Protein AF-S4RHP2-F1 (afdb_monomer_lite)

Structure (mmCIF, N/CA/C/O backbone):
data_AF-S4RHP2-F1
#
_entry.id   AF-S4RHP2-F1
#
loop_
_atom_site.group_PDB
_atom_site.id
_atom_site.type_symbol
_atom_site.label_atom_id
_atom_site.label_alt_id
_atom_site.label_comp_id
_atom_site.label_asym_id
_atom_site.label_entity_id
_atom_site.label_seq_id
_atom_site.pdbx_PDB_ins_code
_atom_site.Cartn_x
_atom_site.Cartn_y
_atom_site.Cartn_z
_atom_site.occupancy
_atom_site.B_iso_or_equiv
_atom_site.auth_seq_id
_atom_site.auth_comp_id
_atom_site.auth_asym_id
_atom_site.auth_atom_id
_atom_site.pdbx_PDB_model_num
ATOM 1 N N . LYS A 1 1 ? -3.322 -9.885 -9.148 1.00 89.06 1 LYS A N 1
ATOM 2 C CA . LYS A 1 1 ? -3.781 -8.653 -8.455 1.00 89.06 1 LYS A CA 1
ATOM 3 C C . LYS A 1 1 ? -3.411 -8.732 -6.975 1.00 89.06 1 LYS A C 1
ATOM 5 O O . LYS A 1 1 ? -3.401 -9.855 -6.469 1.00 89.06 1 LYS A O 1
ATOM 10 N N . PRO A 1 2 ? -3.086 -7.620 -6.291 1.00 93.62 2 PRO A N 1
ATOM 11 C CA . PRO A 1 2 ? -2.793 -7.636 -4.856 1.00 93.62 2 PRO A CA 1
ATOM 12 C C . PRO A 1 2 ? -3.980 -8.134 -4.033 1.00 93.62 2 PRO A C 1
ATOM 14 O O . PRO A 1 2 ? -5.135 -7.912 -4.404 1.00 93.62 2 PRO A O 1
ATOM 17 N N . ARG A 1 3 ? -3.690 -8.804 -2.915 1.00 93.69 3 ARG A N 1
ATOM 18 C CA . ARG A 1 3 ? -4.696 -9.314 -1.975 1.00 93.69 3 ARG A CA 1
ATOM 19 C C . ARG A 1 3 ? -4.256 -9.038 -0.543 1.00 93.69 3 ARG A C 1
ATOM 21 O O . ARG A 1 3 ? -3.059 -9.014 -0.254 1.00 93.69 3 ARG A O 1
ATOM 28 N N . LEU A 1 4 ? -5.231 -8.857 0.341 1.00 93.44 4 LEU A N 1
ATOM 29 C CA . LEU A 1 4 ? -4.987 -8.808 1.777 1.00 93.44 4 LEU A CA 1
ATOM 30 C C . LEU A 1 4 ? -4.508 -10.172 2.276 1.00 93.44 4 LEU A C 1
ATOM 32 O O . LEU A 1 4 ? -4.952 -11.214 1.788 1.00 93.44 4 LEU A O 1
ATOM 36 N N . VAL A 1 5 ? -3.620 -10.160 3.266 1.00 90.69 5 VAL A N 1
ATOM 37 C CA . VAL A 1 5 ? -3.280 -11.378 4.006 1.00 90.69 5 VAL A CA 1
ATOM 38 C C . VAL A 1 5 ? -4.492 -11.823 4.825 1.00 90.69 5 VAL A C 1
ATOM 40 O O . VAL A 1 5 ? -5.219 -10.986 5.363 1.00 90.69 5 VAL A O 1
ATOM 43 N N . SER A 1 6 ? -4.696 -13.141 4.904 1.00 84.62 6 SER A N 1
ATOM 44 C CA . SER A 1 6 ? -5.829 -13.770 5.589 1.00 84.62 6 SER A CA 1
ATOM 45 C C . SER A 1 6 ? -5.998 -13.283 7.030 1.00 84.62 6 SER A C 1
ATOM 47 O O . SER A 1 6 ? -5.027 -13.187 7.786 1.00 84.62 6 SER A O 1
ATOM 49 N N . ALA A 1 7 ? -7.256 -13.080 7.429 1.00 83.00 7 ALA A N 1
ATOM 50 C CA . ALA A 1 7 ? -7.631 -12.766 8.804 1.00 83.00 7 ALA A CA 1
ATOM 51 C C . ALA A 1 7 ? -7.258 -13.881 9.799 1.00 83.00 7 ALA A C 1
ATOM 53 O O . ALA A 1 7 ? -7.098 -13.608 10.982 1.00 83.00 7 ALA A O 1
ATOM 54 N N . ALA A 1 8 ? -7.043 -15.117 9.332 1.00 81.31 8 ALA A N 1
ATOM 55 C CA . ALA A 1 8 ? -6.533 -16.199 10.178 1.00 81.31 8 ALA A CA 1
ATOM 56 C C . ALA A 1 8 ? -5.111 -15.920 10.705 1.00 81.31 8 ALA A C 1
ATOM 58 O O . ALA A 1 8 ? -4.754 -16.386 11.781 1.00 81.31 8 ALA A O 1
ATOM 59 N N . ILE A 1 9 ? -4.311 -15.157 9.950 1.00 78.12 9 ILE A N 1
ATOM 60 C CA . ILE A 1 9 ? -2.944 -14.766 10.324 1.00 78.12 9 ILE A CA 1
ATOM 61 C C . ILE A 1 9 ? -2.958 -13.373 10.967 1.00 78.12 9 ILE A C 1
ATOM 63 O O . ILE A 1 9 ? -2.282 -13.142 11.965 1.00 78.12 9 ILE A O 1
ATOM 67 N N . PHE A 1 10 ? -3.753 -12.447 10.416 1.00 84.19 10 PHE A N 1
ATOM 68 C CA . PHE A 1 10 ? -3.899 -11.081 10.923 1.00 84.19 10 PHE A CA 1
ATOM 69 C C . PHE A 1 10 ? -5.378 -10.730 11.161 1.00 84.19 10 PHE A C 1
ATOM 71 O O . PHE A 1 10 ? -6.007 -10.126 10.288 1.00 84.19 10 PHE A O 1
ATOM 78 N N . PRO A 1 11 ? -5.938 -11.043 12.347 1.00 81.38 11 PRO A N 1
ATOM 79 C CA . PRO A 1 11 ? -7.376 -10.919 12.635 1.00 81.38 11 PRO A CA 1
ATOM 80 C C . PRO A 1 11 ? -7.962 -9.519 12.431 1.00 81.38 11 PRO A C 1
ATOM 82 O O . PRO A 1 11 ? -9.145 -9.356 12.141 1.00 81.38 11 PRO A O 1
ATOM 85 N N . TYR A 1 12 ? -7.128 -8.489 12.560 1.00 86.81 12 TYR A N 1
ATOM 86 C CA . TYR A 1 12 ? -7.536 -7.089 12.481 1.00 86.81 12 TYR A CA 1
ATOM 87 C C . TYR A 1 12 ? -7.089 -6.396 11.190 1.00 86.81 12 TYR A C 1
ATOM 89 O O . TYR A 1 12 ? -6.979 -5.176 11.175 1.00 86.81 12 TYR A O 1
ATOM 97 N N . ASN A 1 13 ? -6.822 -7.150 10.123 1.00 91.38 13 ASN A N 1
ATOM 98 C CA . ASN A 1 13 ? -6.456 -6.611 8.815 1.00 91.38 13 ASN A CA 1
ATOM 99 C C . ASN A 1 13 ? -7.694 -6.425 7.905 1.00 91.38 13 ASN A C 1
ATOM 101 O O . ASN A 1 13 ? -8.384 -7.415 7.660 1.00 91.38 13 ASN A O 1
ATOM 105 N N . PRO A 1 14 ? -7.963 -5.227 7.344 1.00 94.50 14 PRO A N 1
ATOM 106 C CA . PRO A 1 14 ? -7.294 -3.942 7.577 1.00 94.50 14 PRO A CA 1
ATOM 107 C C . PRO A 1 14 ? -7.646 -3.306 8.929 1.00 94.50 14 PRO A C 1
ATOM 109 O O . PRO A 1 14 ? -8.694 -3.576 9.518 1.00 94.50 14 PRO A O 1
ATOM 112 N N . THR A 1 15 ? -6.770 -2.416 9.389 1.00 93.44 15 THR A N 1
ATOM 113 C CA . THR A 1 15 ? -6.978 -1.564 10.575 1.00 93.44 15 THR A CA 1
ATOM 114 C C . THR A 1 15 ? -7.605 -0.219 10.169 1.00 93.44 15 THR A C 1
ATOM 116 O O . THR A 1 15 ? -8.010 -0.038 9.021 1.00 93.44 15 THR A O 1
ATOM 119 N N . GLN A 1 16 ? -7.677 0.746 11.091 1.00 92.94 16 GLN A N 1
ATOM 120 C CA . GLN A 1 16 ? -8.128 2.113 10.795 1.00 92.94 16 GLN A CA 1
ATOM 121 C C . GLN A 1 16 ? -7.219 2.849 9.798 1.00 92.94 16 GLN A C 1
ATOM 123 O O . GLN A 1 16 ? -7.691 3.680 9.031 1.00 92.94 16 GLN A O 1
ATOM 128 N N . SER A 1 17 ? -5.918 2.561 9.819 1.00 93.25 17 SER A N 1
ATOM 129 C CA . SER A 1 17 ? -4.922 3.342 9.078 1.00 93.25 17 SER A CA 1
ATOM 130 C C . SER A 1 17 ? -3.877 2.497 8.354 1.00 93.25 17 SER A C 1
ATOM 132 O O . SER A 1 17 ? -3.004 3.030 7.679 1.00 93.25 17 SER A O 1
ATOM 134 N N . THR A 1 18 ? -3.945 1.171 8.457 1.00 95.12 18 THR A N 1
ATOM 135 C CA . THR A 1 18 ? -2.996 0.264 7.797 1.00 95.12 18 THR A CA 1
ATOM 136 C C . THR A 1 18 ? -3.682 -0.956 7.211 1.00 95.12 18 THR A C 1
ATOM 138 O O . THR A 1 18 ? -4.686 -1.431 7.749 1.00 95.12 18 THR A O 1
ATOM 141 N N . ALA A 1 19 ? -3.103 -1.491 6.140 1.00 95.62 19 ALA A N 1
ATOM 142 C CA . ALA A 1 19 ? -3.519 -2.736 5.509 1.00 95.62 19 ALA A CA 1
ATOM 143 C C . ALA A 1 19 ? -2.296 -3.624 5.247 1.00 95.62 19 ALA A C 1
ATOM 145 O O . ALA A 1 19 ? -1.233 -3.141 4.862 1.00 95.62 19 ALA A O 1
ATOM 146 N N . ILE A 1 20 ? -2.437 -4.931 5.444 1.00 95.06 20 ILE A N 1
ATOM 147 C CA . ILE A 1 20 ? -1.373 -5.913 5.221 1.00 95.06 20 ILE A CA 1
ATOM 148 C C . ILE A 1 20 ? -1.677 -6.669 3.931 1.00 95.06 20 ILE A C 1
ATOM 150 O O . ILE A 1 20 ? -2.668 -7.400 3.834 1.00 95.06 20 ILE A O 1
ATOM 154 N N . LEU A 1 21 ? -0.808 -6.486 2.943 1.00 94.94 21 LEU A N 1
ATOM 155 C CA . LEU A 1 21 ? -0.895 -7.089 1.619 1.00 94.94 21 LEU A CA 1
ATOM 156 C C . LEU A 1 21 ? 0.055 -8.277 1.515 1.00 94.94 21 LEU A C 1
ATOM 158 O O . LEU A 1 21 ? 1.180 -8.215 2.010 1.00 94.94 21 LEU A O 1
ATOM 162 N N . ALA A 1 22 ? -0.368 -9.329 0.822 1.00 92.12 22 ALA A N 1
ATOM 163 C CA . ALA A 1 22 ? 0.544 -10.382 0.399 1.00 92.12 22 ALA A CA 1
ATOM 164 C C . ALA A 1 22 ? 1.459 -9.848 -0.713 1.00 92.12 22 ALA A C 1
ATOM 166 O O . ALA A 1 22 ? 0.990 -9.200 -1.657 1.00 92.12 22 ALA A O 1
ATOM 167 N N . ARG A 1 23 ? 2.761 -10.121 -0.613 1.00 91.44 23 ARG A N 1
ATOM 168 C CA . ARG A 1 23 ? 3.713 -9.793 -1.677 1.00 91.44 23 ARG A CA 1
ATOM 169 C C . ARG A 1 23 ? 3.462 -10.662 -2.917 1.00 91.44 23 ARG A C 1
ATOM 171 O O . ARG A 1 23 ? 2.996 -11.795 -2.793 1.00 91.44 23 ARG A O 1
ATOM 178 N N . PRO A 1 24 ? 3.773 -10.156 -4.120 1.00 91.31 24 PRO A N 1
ATOM 179 C CA . PRO A 1 24 ? 3.530 -10.861 -5.372 1.00 91.31 24 PRO A CA 1
ATOM 180 C C . PRO A 1 24 ? 4.648 -11.878 -5.662 1.00 91.31 24 PRO A C 1
ATOM 182 O O . PRO A 1 24 ? 5.523 -11.639 -6.491 1.00 91.31 24 PRO A O 1
ATOM 185 N N . ILE A 1 25 ? 4.628 -13.009 -4.954 1.00 88.38 25 ILE A N 1
ATOM 186 C CA . ILE A 1 25 ? 5.580 -14.115 -5.147 1.00 88.38 25 ILE A CA 1
ATOM 187 C C . ILE A 1 25 ? 5.334 -14.763 -6.518 1.00 88.38 25 ILE A C 1
ATOM 189 O O . ILE A 1 25 ? 4.185 -15.024 -6.871 1.00 88.38 25 ILE A O 1
ATOM 193 N N . CYS A 1 26 ? 6.399 -15.011 -7.285 1.00 88.25 26 CYS A N 1
ATOM 194 C CA . CYS A 1 26 ? 6.340 -15.594 -8.635 1.00 88.25 26 CYS A CA 1
ATOM 195 C C . CYS A 1 26 ? 5.523 -14.800 -9.673 1.00 88.25 26 CYS A C 1
ATOM 197 O O . CYS A 1 26 ? 5.071 -15.373 -10.661 1.00 88.25 26 CYS A O 1
ATOM 199 N N . VAL A 1 27 ? 5.299 -13.499 -9.466 1.00 90.81 27 VAL A N 1
ATOM 200 C CA . VAL A 1 27 ? 4.517 -12.669 -10.407 1.00 90.81 27 VAL A CA 1
ATOM 201 C C . VAL A 1 27 ? 5.405 -11.901 -11.385 1.00 90.81 27 VAL A C 1
ATOM 203 O O . VAL A 1 27 ? 5.014 -11.694 -12.528 1.00 90.81 27 VAL A O 1
ATOM 206 N N . PHE A 1 28 ? 6.582 -11.461 -10.939 1.00 91.50 28 PHE A N 1
ATOM 207 C CA . PHE A 1 28 ? 7.525 -10.674 -11.733 1.00 91.50 28 PHE A CA 1
ATOM 208 C C . PHE A 1 28 ? 8.842 -11.449 -11.928 1.00 91.50 28 PHE A C 1
ATOM 210 O O . PHE A 1 28 ? 9.224 -12.214 -11.039 1.00 91.50 28 PHE A O 1
ATOM 217 N N . PRO A 1 29 ? 9.557 -11.255 -13.050 1.00 88.88 29 PRO A N 1
ATOM 218 C CA . PRO A 1 29 ? 10.877 -11.814 -13.277 1.00 88.88 29 PRO A CA 1
ATOM 219 C C . PRO A 1 29 ? 11.867 -11.218 -12.279 1.00 88.88 29 PRO A C 1
ATOM 221 O O . PRO A 1 29 ? 11.808 -10.039 -11.918 1.00 88.88 29 PRO A O 1
ATOM 224 N N . SER A 1 30 ? 12.771 -12.070 -11.809 1.00 81.56 30 SER A N 1
ATOM 225 C CA . SER A 1 30 ? 13.787 -11.706 -10.827 1.00 81.56 30 SER A CA 1
ATOM 226 C C . SER A 1 30 ? 14.989 -11.068 -11.522 1.00 81.56 30 SER A C 1
ATOM 228 O O . SER A 1 30 ? 15.996 -11.731 -11.749 1.00 81.56 30 SER A O 1
ATOM 230 N N . ASP A 1 31 ? 14.883 -9.779 -11.844 1.00 83.81 31 ASP A N 1
ATOM 231 C CA . ASP A 1 31 ? 15.992 -9.016 -12.421 1.00 83.81 31 ASP A CA 1
ATOM 232 C C . ASP A 1 31 ? 16.732 -8.219 -11.333 1.00 83.81 31 ASP A C 1
ATOM 234 O O . ASP A 1 31 ? 16.104 -7.480 -10.563 1.00 83.81 31 ASP A O 1
ATOM 238 N N . PRO A 1 32 ? 18.076 -8.289 -11.264 1.00 80.38 32 PRO A N 1
ATOM 239 C CA . PRO A 1 32 ? 18.856 -7.656 -10.203 1.00 80.38 32 PRO A CA 1
ATOM 240 C C . PRO A 1 32 ? 18.780 -6.129 -10.226 1.00 80.38 32 PRO A C 1
ATOM 242 O O . PRO A 1 32 ? 19.112 -5.519 -9.218 1.00 80.38 32 PRO A O 1
ATOM 245 N N . GLY A 1 33 ? 18.330 -5.506 -11.318 1.00 87.44 33 GLY A N 1
ATOM 246 C CA . GLY A 1 33 ? 18.110 -4.062 -11.441 1.00 87.44 33 GLY A CA 1
ATOM 247 C C . GLY A 1 33 ? 16.678 -3.606 -11.154 1.00 87.44 33 GLY A C 1
ATOM 248 O O . GLY A 1 33 ? 16.405 -2.414 -11.258 1.00 87.44 33 GLY A O 1
ATOM 249 N N . SER A 1 34 ? 15.775 -4.517 -10.789 1.00 90.88 34 SER A N 1
ATOM 250 C CA . SER A 1 34 ? 14.345 -4.230 -10.670 1.00 90.88 34 SER A CA 1
ATOM 251 C C . SER A 1 34 ? 13.865 -4.240 -9.219 1.00 90.88 34 SER A C 1
ATOM 253 O O . SER A 1 34 ? 14.465 -4.858 -8.328 1.00 90.88 34 SER A O 1
ATOM 255 N N . VAL A 1 35 ? 12.777 -3.517 -8.970 1.00 92.44 35 VAL A N 1
ATOM 256 C CA . VAL A 1 35 ? 12.049 -3.488 -7.696 1.00 92.44 35 VAL A CA 1
ATOM 257 C C . VAL A 1 35 ? 10.548 -3.507 -7.957 1.00 92.44 35 VAL A C 1
ATOM 259 O O . VAL A 1 35 ? 10.078 -3.063 -9.004 1.00 92.44 35 VAL A O 1
ATOM 262 N N . VAL A 1 36 ? 9.784 -4.007 -6.992 1.00 93.06 36 VAL A N 1
ATOM 263 C CA . VAL A 1 36 ? 8.323 -3.961 -7.034 1.00 93.06 36 VAL A CA 1
ATOM 264 C C . VAL A 1 36 ? 7.853 -2.712 -6.305 1.00 93.06 36 VAL A C 1
ATOM 266 O O . VAL A 1 36 ? 8.087 -2.577 -5.106 1.00 93.06 36 VAL A O 1
ATOM 269 N N . GLY A 1 37 ? 7.177 -1.815 -7.016 1.00 92.31 37 GLY A N 1
ATOM 270 C CA . GLY A 1 37 ? 6.492 -0.653 -6.457 1.00 92.31 37 GLY A CA 1
ATOM 271 C C . GLY A 1 37 ? 5.059 -0.973 -6.027 1.00 92.31 37 GLY A C 1
ATOM 272 O O . GLY A 1 37 ? 4.377 -1.794 -6.649 1.00 92.31 37 GLY A O 1
ATOM 273 N N . VAL A 1 38 ? 4.590 -0.302 -4.976 1.00 93.62 38 VAL A N 1
ATOM 274 C CA . VAL A 1 38 ? 3.225 -0.403 -4.442 1.00 93.62 38 VAL A CA 1
ATOM 275 C C . VAL A 1 38 ? 2.476 0.890 -4.737 1.00 93.62 38 VAL A C 1
ATOM 277 O O . VAL A 1 38 ? 2.657 1.896 -4.051 1.00 93.62 38 VAL A O 1
ATOM 280 N N . VAL A 1 39 ? 1.626 0.865 -5.759 1.00 91.12 39 VAL A N 1
ATOM 281 C CA . VAL A 1 39 ? 0.839 2.030 -6.179 1.00 91.12 39 VAL A CA 1
ATOM 282 C C . VAL A 1 39 ? -0.521 1.989 -5.498 1.00 91.12 39 VAL A C 1
ATOM 284 O O . VAL A 1 39 ? -1.210 0.972 -5.578 1.00 91.12 39 VAL A O 1
ATOM 287 N N . THR A 1 40 ? -0.905 3.086 -4.849 1.00 91.31 40 THR A N 1
ATOM 288 C CA . THR A 1 40 ? -2.122 3.180 -4.029 1.00 91.31 40 THR A CA 1
ATOM 289 C C . THR A 1 40 ? -2.969 4.377 -4.451 1.00 91.31 40 THR A C 1
ATOM 291 O O . THR A 1 40 ? -2.429 5.447 -4.717 1.00 91.31 40 THR A O 1
ATOM 294 N N . ALA A 1 41 ? -4.289 4.201 -4.506 1.00 89.94 41 ALA A N 1
ATOM 295 C CA . ALA A 1 41 ? -5.263 5.259 -4.786 1.00 89.94 41 ALA A CA 1
ATOM 296 C C . ALA A 1 41 ? -6.563 5.015 -4.005 1.00 89.94 41 ALA A C 1
ATOM 298 O O . ALA A 1 41 ? -6.864 3.871 -3.654 1.00 89.94 41 ALA A O 1
ATOM 299 N N . GLN A 1 42 ? -7.342 6.061 -3.741 1.00 90.19 42 GLN A N 1
ATOM 300 C CA . GLN A 1 42 ? -8.664 5.935 -3.129 1.00 90.19 42 GLN A CA 1
ATOM 301 C C . GLN A 1 42 ? -9.698 5.464 -4.156 1.00 90.19 42 GLN A C 1
ATOM 303 O O . GLN A 1 42 ? -9.612 5.739 -5.351 1.00 90.19 42 GLN A O 1
ATOM 308 N N . ASN A 1 43 ? -10.693 4.717 -3.689 1.00 83.25 43 ASN A N 1
ATOM 309 C CA . ASN A 1 43 ? -11.772 4.143 -4.489 1.00 83.25 43 ASN A CA 1
ATOM 310 C C . ASN A 1 43 ? -12.972 5.106 -4.557 1.00 83.25 43 ASN A C 1
ATOM 312 O O . ASN A 1 43 ? -14.098 4.694 -4.287 1.00 83.25 43 ASN A O 1
ATOM 316 N N . LEU A 1 44 ? -12.729 6.390 -4.841 1.00 66.06 44 LEU A N 1
ATOM 317 C CA . LEU A 1 44 ? -13.755 7.434 -4.718 1.00 66.06 44 LEU A CA 1
ATOM 318 C C . LEU A 1 44 ? -14.469 7.809 -6.023 1.00 66.06 44 LEU A C 1
ATOM 320 O O . LEU A 1 44 ? -15.521 8.426 -5.946 1.00 66.06 44 LEU A O 1
ATOM 324 N N . THR A 1 45 ? -14.018 7.385 -7.208 1.00 53.75 45 THR A N 1
ATOM 325 C CA . THR A 1 45 ? -14.789 7.573 -8.457 1.00 53.75 45 THR A CA 1
ATOM 326 C C . THR A 1 45 ? -14.284 6.695 -9.617 1.00 53.75 45 THR A C 1
ATOM 328 O O . THR A 1 45 ? -13.100 6.361 -9.672 1.00 53.75 45 THR A O 1
ATOM 331 N N . PRO A 1 46 ? -15.150 6.350 -10.595 1.00 51.19 46 PRO A N 1
ATOM 332 C CA . PRO A 1 46 ? -14.758 5.694 -11.850 1.00 51.19 46 PRO A CA 1
ATOM 333 C C . PRO A 1 46 ? -14.079 6.640 -12.867 1.00 51.19 46 PRO A C 1
ATOM 335 O O . PRO A 1 46 ? -13.683 6.189 -13.937 1.00 51.19 46 PRO A O 1
ATOM 338 N N . SER A 1 47 ? -13.930 7.935 -12.559 1.00 46.50 47 SER A N 1
ATOM 339 C CA . SER A 1 47 ? -13.397 8.966 -13.465 1.00 46.50 47 SER A CA 1
ATOM 340 C C . SER A 1 47 ? -11.875 9.140 -13.439 1.00 46.50 47 SER A C 1
ATOM 342 O O . SER A 1 47 ? -11.350 9.961 -14.188 1.00 46.50 47 SER A O 1
ATOM 344 N N . TYR A 1 48 ? -11.129 8.364 -12.648 1.00 48.62 48 TYR A N 1
ATOM 345 C CA . TYR A 1 48 ? -9.671 8.364 -12.768 1.00 48.62 48 TYR A CA 1
ATOM 346 C C . TYR A 1 48 ? -9.242 7.489 -13.947 1.00 48.62 48 TYR A C 1
ATOM 348 O O . TYR A 1 48 ? -9.003 6.289 -13.810 1.00 48.62 48 TYR A O 1
ATOM 356 N N . SER A 1 49 ? -9.110 8.105 -15.124 1.00 43.78 49 SER A N 1
ATOM 357 C CA . SER A 1 49 ? -8.510 7.506 -16.317 1.00 43.78 49 SER A CA 1
ATOM 358 C C . SER A 1 49 ? -6.992 7.318 -16.154 1.00 43.78 49 SER A C 1
ATOM 360 O O . SER A 1 49 ? -6.201 7.829 -16.940 1.00 43.78 49 SER A O 1
ATOM 362 N N . PHE A 1 50 ? -6.547 6.563 -15.152 1.00 48.16 50 PHE A N 1
ATOM 363 C CA . PHE A 1 50 ? -5.163 6.087 -15.058 1.00 48.16 50 PHE A CA 1
ATOM 364 C C . PHE A 1 50 ? -5.084 4.625 -15.516 1.00 48.16 50 PHE A C 1
ATOM 366 O O . PHE A 1 50 ? -4.606 3.737 -14.813 1.00 48.16 50 PHE A O 1
ATOM 373 N N . SER A 1 51 ? -5.563 4.385 -16.743 1.00 44.66 51 SER A N 1
ATOM 374 C CA . SER A 1 51 ? -5.363 3.131 -17.489 1.00 44.66 51 SER A CA 1
ATOM 375 C C . SER A 1 51 ? -3.971 3.040 -18.142 1.00 44.66 51 SER A C 1
ATOM 377 O O . SER A 1 51 ? -3.697 2.097 -18.876 1.00 44.66 51 SER A O 1
ATOM 379 N N . ARG A 1 52 ? -3.077 4.004 -17.900 1.00 42.03 52 ARG A N 1
ATOM 380 C CA . ARG A 1 52 ? -1.666 3.939 -18.296 1.00 42.03 52 ARG A CA 1
ATOM 381 C C . ARG A 1 52 ? -0.829 4.404 -17.123 1.00 42.03 52 ARG A C 1
ATOM 383 O O . ARG A 1 52 ? -0.778 5.598 -16.849 1.00 42.03 52 ARG A O 1
ATOM 390 N N . VAL A 1 53 ? -0.153 3.496 -16.433 1.00 50.09 53 VAL A N 1
ATOM 391 C CA . VAL A 1 53 ? 1.034 3.932 -15.698 1.00 50.09 53 VAL A CA 1
ATOM 392 C C . VAL A 1 53 ? 2.111 4.141 -16.750 1.00 50.09 53 VAL A C 1
ATOM 394 O O . VAL A 1 53 ? 2.708 3.190 -17.232 1.00 50.09 53 VAL A O 1
ATOM 397 N N . LEU A 1 54 ? 2.328 5.395 -17.126 1.00 43.06 54 LEU A N 1
ATOM 398 C CA . LEU A 1 54 ? 3.607 5.861 -17.643 1.00 43.06 54 LEU A CA 1
ATOM 399 C C . LEU A 1 54 ? 3.923 7.182 -16.928 1.00 43.06 54 LEU A C 1
ATOM 401 O O . LEU A 1 54 ? 3.473 8.245 -17.338 1.00 43.06 54 LEU A O 1
ATOM 405 N N . GLY A 1 55 ? 4.650 7.089 -15.811 1.00 50.12 55 GLY A N 1
ATOM 406 C CA . GLY A 1 55 ? 5.479 8.182 -15.287 1.00 50.12 55 GLY A CA 1
ATOM 407 C C . GLY A 1 55 ? 4.902 9.165 -14.257 1.00 50.12 55 GLY A C 1
ATOM 408 O O . GLY A 1 55 ? 5.687 9.912 -13.689 1.00 50.12 55 GLY A O 1
ATOM 409 N N . ALA A 1 56 ? 3.598 9.185 -13.959 1.00 54.81 56 ALA A N 1
ATOM 410 C CA . ALA A 1 56 ? 3.014 10.212 -13.077 1.00 54.81 56 ALA A CA 1
ATOM 411 C C . ALA A 1 56 ? 2.347 9.633 -11.815 1.00 54.81 56 ALA A C 1
ATOM 413 O O . ALA A 1 56 ? 1.147 9.795 -11.604 1.00 54.81 56 ALA A O 1
ATOM 414 N N . VAL A 1 57 ? 3.107 8.932 -10.968 1.00 71.00 57 VAL A N 1
ATOM 415 C CA . VAL A 1 57 ? 2.721 8.813 -9.551 1.00 71.00 57 VAL A CA 1
ATOM 416 C C . VAL A 1 57 ? 3.049 10.144 -8.882 1.00 71.00 57 VAL A C 1
ATOM 418 O O . VAL A 1 57 ? 4.177 10.620 -8.978 1.00 71.00 57 VAL A O 1
ATOM 421 N N . GLY A 1 58 ? 2.059 10.782 -8.262 1.00 72.31 58 GLY A N 1
ATOM 422 C CA . GLY A 1 58 ? 2.304 11.988 -7.473 1.00 72.31 58 GLY A CA 1
ATOM 423 C C . GLY A 1 58 ? 2.880 11.633 -6.103 1.00 72.3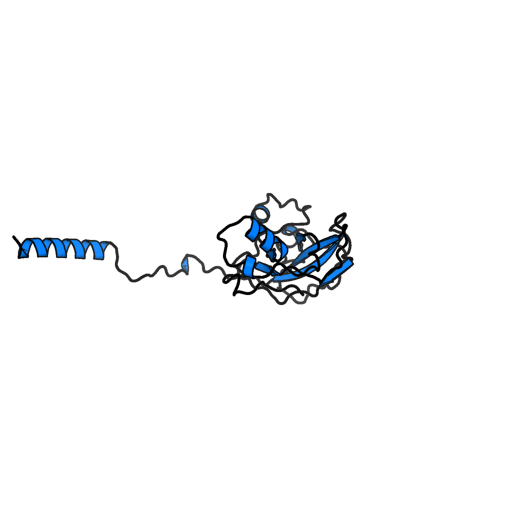1 58 GLY A C 1
ATOM 424 O O . GLY A 1 58 ? 2.784 10.485 -5.659 1.00 72.31 58 GLY A O 1
ATOM 425 N N . SER A 1 59 ? 3.431 12.622 -5.397 1.00 79.81 59 SER A N 1
ATOM 426 C CA . SER A 1 59 ? 3.730 12.444 -3.975 1.00 79.81 59 SER A CA 1
ATOM 427 C C . SER A 1 59 ? 2.436 12.205 -3.189 1.00 79.81 59 SER A C 1
ATOM 429 O O . SER A 1 59 ? 1.333 12.603 -3.596 1.00 79.81 59 SER A O 1
ATOM 431 N N . ARG A 1 60 ? 2.551 11.546 -2.032 1.00 84.12 60 ARG A N 1
ATOM 432 C CA . ARG A 1 60 ? 1.402 11.294 -1.149 1.00 84.12 60 ARG A CA 1
ATOM 433 C C . ARG A 1 60 ? 0.691 12.600 -0.770 1.00 84.12 60 ARG A C 1
ATOM 435 O O . ARG A 1 60 ? -0.533 12.625 -0.709 1.00 84.12 60 ARG A O 1
ATOM 442 N N . VAL A 1 61 ? 1.437 13.687 -0.577 1.00 81.06 61 VAL A N 1
ATOM 443 C CA . VAL A 1 61 ? 0.888 15.016 -0.267 1.00 81.06 61 VAL A CA 1
ATOM 444 C C . VAL A 1 61 ? 0.126 15.592 -1.458 1.00 81.06 61 VAL A C 1
ATOM 446 O O . VAL A 1 61 ? -1.042 15.955 -1.318 1.00 81.06 61 VAL A O 1
ATOM 449 N N . ALA A 1 62 ? 0.742 15.618 -2.645 1.00 80.44 62 ALA A N 1
ATOM 450 C CA . ALA A 1 62 ? 0.126 16.182 -3.849 1.00 80.44 62 ALA A CA 1
ATOM 451 C C . ALA A 1 62 ? -1.178 15.463 -4.232 1.00 80.44 62 ALA A C 1
ATOM 453 O O . ALA A 1 62 ? -2.136 16.081 -4.700 1.00 80.44 62 ALA A O 1
ATOM 454 N N . THR A 1 63 ? -1.225 14.153 -3.992 1.00 81.69 63 THR A N 1
ATOM 455 C CA . THR A 1 63 ? -2.393 13.312 -4.273 1.00 81.69 63 THR A CA 1
ATOM 456 C C . THR A 1 63 ? -3.441 13.316 -3.164 1.00 81.69 63 THR A C 1
ATOM 458 O O . THR A 1 63 ? -4.489 12.706 -3.350 1.00 81.69 63 THR A O 1
ATOM 461 N N . GLY A 1 64 ? -3.197 13.954 -2.013 1.00 84.94 64 GLY A N 1
ATOM 462 C CA . GLY A 1 64 ? -4.089 13.837 -0.856 1.00 84.94 64 GLY A CA 1
ATOM 463 C C . GLY A 1 64 ? -4.233 12.381 -0.408 1.00 84.94 64 GLY A C 1
ATOM 464 O O . GLY A 1 64 ? -5.336 11.858 -0.322 1.00 84.94 64 GLY A O 1
ATOM 465 N N . ALA A 1 65 ? -3.111 11.683 -0.225 1.00 86.69 65 ALA A N 1
ATOM 466 C CA . ALA A 1 65 ? -3.059 10.265 0.123 1.00 86.69 65 ALA A CA 1
ATOM 467 C C . ALA A 1 65 ? -3.952 9.389 -0.774 1.00 86.69 65 ALA A C 1
ATOM 469 O O . ALA A 1 65 ? -4.708 8.548 -0.285 1.00 86.69 65 ALA A O 1
ATOM 470 N N . GLY A 1 66 ? -3.883 9.592 -2.090 1.00 85.94 66 GLY A N 1
ATOM 471 C CA . GLY A 1 66 ? -4.627 8.787 -3.055 1.00 85.94 66 GLY A CA 1
ATOM 472 C C . GLY A 1 66 ? -5.990 9.338 -3.477 1.00 85.94 66 GLY A C 1
ATOM 473 O O . GLY A 1 66 ? -6.603 8.727 -4.348 1.00 85.94 66 GLY A O 1
ATOM 474 N N . ASP A 1 67 ? -6.467 10.432 -2.881 1.00 85.56 67 ASP A N 1
ATOM 475 C CA . ASP A 1 67 ? -7.759 11.057 -3.206 1.00 85.56 67 ASP A CA 1
ATOM 476 C C . ASP A 1 67 ? -7.773 11.623 -4.633 1.00 85.56 67 ASP A C 1
ATOM 478 O O . ASP A 1 67 ? -8.625 11.283 -5.443 1.00 85.56 67 ASP A O 1
ATOM 482 N N . ARG A 1 68 ? -6.760 12.422 -4.985 1.00 81.56 68 ARG A N 1
ATOM 483 C CA . ARG A 1 68 ? -6.661 13.131 -6.273 1.00 81.56 68 ARG A CA 1
ATOM 484 C C . ARG A 1 68 ? -5.944 12.337 -7.367 1.00 81.56 68 ARG A C 1
ATOM 486 O O . ARG A 1 68 ? -5.881 12.792 -8.507 1.00 81.56 68 ARG A O 1
ATOM 493 N N . GLY A 1 69 ? -5.374 11.182 -7.033 1.00 82.62 69 GLY A N 1
ATOM 494 C CA . GLY A 1 69 ? -4.627 10.341 -7.967 1.00 82.62 69 GLY A CA 1
ATOM 495 C C . GLY A 1 69 ? -3.727 9.320 -7.267 1.00 82.62 69 GLY A C 1
ATOM 496 O O . GLY A 1 69 ? -3.563 9.374 -6.051 1.00 82.62 69 GLY A O 1
ATOM 497 N N . PRO A 1 70 ? -3.138 8.370 -8.009 1.00 86.38 70 PRO A N 1
ATOM 498 C CA . PRO A 1 70 ? -2.286 7.345 -7.425 1.00 86.38 70 PRO A CA 1
ATOM 499 C C . PRO A 1 70 ? -0.944 7.902 -6.934 1.00 86.38 70 PRO A C 1
ATOM 501 O O . PRO A 1 70 ? -0.318 8.730 -7.598 1.00 86.38 70 PRO A O 1
ATOM 504 N N . TYR A 1 71 ? -0.460 7.365 -5.817 1.00 86.06 71 TYR A N 1
ATOM 505 C CA . TYR A 1 71 ? 0.880 7.630 -5.289 1.00 86.06 71 TYR A CA 1
ATOM 506 C C . TYR A 1 71 ? 1.664 6.332 -5.083 1.00 86.06 71 TYR A C 1
ATOM 508 O O . TYR A 1 71 ? 1.087 5.242 -4.971 1.00 86.06 71 TYR A O 1
ATOM 516 N N . LEU A 1 72 ? 2.992 6.446 -5.029 1.00 88.69 72 LEU A N 1
ATOM 517 C CA . LEU A 1 72 ? 3.879 5.328 -4.725 1.00 88.69 72 LEU A CA 1
ATOM 518 C C . LEU A 1 72 ? 4.045 5.219 -3.205 1.00 88.69 72 LEU A C 1
ATOM 520 O O . LEU A 1 72 ? 4.754 5.996 -2.573 1.00 88.69 72 LEU A O 1
ATOM 524 N N . ALA A 1 73 ? 3.369 4.247 -2.598 1.00 90.56 73 ALA A N 1
ATOM 525 C CA . ALA A 1 73 ? 3.413 4.053 -1.151 1.00 90.56 73 ALA A CA 1
ATOM 526 C C . ALA A 1 73 ? 4.748 3.461 -0.683 1.00 90.56 73 ALA A C 1
ATOM 528 O O . ALA A 1 73 ? 5.142 3.635 0.461 1.00 90.56 73 ALA A O 1
ATOM 529 N N . GLY A 1 74 ? 5.448 2.736 -1.551 1.00 90.38 74 GLY A N 1
ATOM 530 C CA . GLY A 1 74 ? 6.692 2.066 -1.205 1.00 90.38 74 GLY A CA 1
ATOM 531 C C . GLY A 1 74 ? 7.184 1.185 -2.336 1.00 90.38 74 GLY A C 1
ATOM 532 O O . GLY A 1 74 ? 6.494 0.991 -3.338 1.00 90.38 74 GLY A O 1
ATOM 533 N N . TYR A 1 75 ? 8.366 0.615 -2.151 1.00 91.88 75 TYR A N 1
ATOM 534 C CA . TYR A 1 75 ? 8.894 -0.422 -3.022 1.00 91.88 75 TYR A CA 1
ATOM 535 C C . TYR A 1 75 ? 9.668 -1.459 -2.210 1.00 91.88 75 TYR A C 1
ATOM 537 O O . TYR A 1 75 ? 10.072 -1.210 -1.074 1.00 91.88 75 TYR A O 1
ATOM 545 N N . PHE A 1 76 ? 9.856 -2.641 -2.784 1.00 91.06 76 PHE A N 1
ATOM 546 C CA . PHE A 1 76 ? 10.645 -3.717 -2.192 1.00 91.06 76 PHE A CA 1
ATOM 547 C C . PHE A 1 76 ? 11.358 -4.533 -3.283 1.00 91.06 76 PHE A C 1
ATOM 549 O O . PHE A 1 76 ? 10.950 -4.489 -4.447 1.00 91.06 76 PHE A O 1
ATOM 556 N N . PRO A 1 77 ? 12.432 -5.272 -2.945 1.00 90.94 77 PRO A N 1
ATOM 557 C CA . PRO A 1 77 ? 13.096 -6.169 -3.890 1.00 90.94 77 PRO A CA 1
ATOM 558 C C . PRO A 1 77 ? 12.122 -7.196 -4.471 1.00 90.94 77 PRO A C 1
ATOM 560 O O . PRO A 1 77 ? 11.227 -7.653 -3.760 1.00 90.94 77 PRO A O 1
ATOM 563 N N . VAL A 1 78 ? 12.301 -7.579 -5.737 1.00 90.75 78 VAL A N 1
ATOM 564 C CA . VAL A 1 78 ? 11.467 -8.616 -6.362 1.00 90.75 78 VAL A CA 1
ATOM 565 C C . VAL A 1 78 ? 11.558 -9.907 -5.533 1.00 90.75 78 VAL A C 1
ATOM 567 O O . VAL A 1 78 ? 12.666 -10.417 -5.352 1.00 90.75 78 VAL A O 1
ATOM 570 N N . PRO A 1 79 ? 10.438 -10.427 -4.988 1.00 86.19 79 PRO A N 1
ATOM 571 C CA . PRO A 1 79 ? 10.467 -11.660 -4.212 1.00 86.19 79 PRO A CA 1
ATOM 572 C C . PRO A 1 79 ? 10.919 -12.835 -5.092 1.00 86.19 79 PRO A C 1
ATOM 574 O O . PRO A 1 79 ? 10.395 -12.976 -6.200 1.00 86.19 79 PRO A O 1
ATOM 577 N N . PRO A 1 80 ? 11.849 -13.687 -4.624 1.00 81.81 80 PRO A N 1
ATOM 578 C CA . PRO A 1 80 ? 12.297 -14.836 -5.398 1.00 81.81 80 PRO A CA 1
ATOM 579 C C . PRO A 1 80 ? 11.148 -15.823 -5.619 1.00 81.81 80 PRO A C 1
ATOM 581 O O . PRO A 1 80 ? 10.274 -15.980 -4.767 1.00 81.81 80 PRO A O 1
ATOM 584 N N . CYS A 1 81 ? 11.186 -16.537 -6.745 1.00 82.00 81 CYS A N 1
ATOM 585 C CA . CYS A 1 81 ? 10.203 -17.577 -7.062 1.00 82.00 81 CYS A CA 1
ATOM 586 C C . CYS A 1 81 ? 10.401 -18.888 -6.276 1.00 82.00 81 CYS A C 1
ATOM 588 O O . CYS A 1 81 ? 9.627 -19.830 -6.439 1.00 82.00 81 CYS A O 1
ATOM 590 N N . ALA A 1 82 ? 11.456 -18.977 -5.460 1.00 72.06 82 ALA A N 1
ATOM 591 C CA . ALA A 1 82 ? 11.687 -20.125 -4.593 1.00 72.06 82 ALA A CA 1
ATOM 592 C C . ALA A 1 82 ? 10.514 -20.283 -3.615 1.00 72.06 82 ALA A C 1
ATOM 594 O O . ALA A 1 82 ? 9.928 -19.287 -3.185 1.00 72.06 82 ALA A O 1
ATOM 595 N N . GLN A 1 83 ? 10.157 -21.531 -3.287 1.00 60.47 83 GLN A N 1
ATOM 596 C CA . GLN A 1 83 ? 9.015 -21.821 -2.420 1.00 60.47 83 GLN A CA 1
ATOM 597 C C . GLN A 1 83 ? 9.082 -20.955 -1.151 1.00 60.47 83 GLN A C 1
ATOM 599 O O . GLN A 1 83 ? 10.121 -20.948 -0.483 1.00 60.47 83 GLN A O 1
ATOM 604 N N . PRO A 1 84 ? 8.009 -20.209 -0.822 1.00 60.28 84 PRO A N 1
ATOM 605 C CA . PRO A 1 84 ? 7.983 -19.425 0.400 1.00 60.28 84 PRO A CA 1
ATOM 606 C C . PRO A 1 84 ? 8.259 -20.341 1.599 1.00 60.28 84 PRO A C 1
ATOM 608 O O . PRO A 1 84 ? 7.829 -21.499 1.585 1.00 60.28 84 PRO A O 1
ATOM 611 N N . PRO A 1 85 ? 8.963 -19.850 2.634 1.00 56.53 85 PRO A N 1
ATOM 612 C CA . PRO A 1 85 ? 9.209 -20.635 3.835 1.00 56.53 85 PRO A CA 1
ATOM 613 C C . PRO A 1 85 ? 7.871 -21.158 4.387 1.00 56.53 85 PRO A C 1
ATOM 615 O O . PRO A 1 85 ? 6.882 -20.414 4.383 1.00 56.53 85 PRO A O 1
ATOM 618 N N . PRO A 1 86 ? 7.802 -22.431 4.818 1.00 54.84 86 PRO A N 1
ATOM 619 C CA . PRO A 1 86 ? 6.549 -23.050 5.221 1.00 54.84 86 PRO A CA 1
ATOM 620 C C . PRO A 1 86 ? 5.876 -22.264 6.362 1.00 54.84 86 PRO A C 1
ATOM 622 O O . PRO A 1 86 ? 6.559 -21.721 7.236 1.00 54.84 86 PRO A O 1
ATOM 625 N N . PRO A 1 87 ? 4.530 -22.211 6.392 1.00 50.12 87 PRO A N 1
ATOM 626 C CA . PRO A 1 87 ? 3.763 -21.407 7.351 1.00 50.12 87 PRO A CA 1
ATOM 627 C C . PRO A 1 87 ? 4.002 -21.795 8.820 1.00 50.12 87 PRO A C 1
ATOM 629 O O . PRO A 1 87 ? 3.714 -21.004 9.716 1.00 50.12 87 PRO A O 1
ATOM 632 N N . SER A 1 88 ? 4.580 -22.973 9.078 1.00 47.69 88 SER A N 1
ATOM 633 C CA . SER A 1 88 ? 5.013 -23.439 10.400 1.00 47.69 88 SER A CA 1
ATOM 634 C C . SER A 1 88 ? 6.138 -22.603 11.025 1.00 47.69 88 SER A C 1
ATOM 636 O O . SER A 1 88 ? 6.347 -22.696 12.228 1.00 47.69 88 SER A O 1
ATOM 638 N N . VAL A 1 89 ? 6.821 -21.741 10.263 1.00 50.72 89 VAL A N 1
ATOM 639 C CA . VAL A 1 89 ? 7.801 -20.787 10.818 1.00 50.72 89 VAL A CA 1
ATOM 640 C C . VAL A 1 89 ? 7.133 -19.485 11.307 1.00 50.72 89 VAL A C 1
ATOM 642 O O . VAL A 1 89 ? 7.754 -18.678 11.992 1.00 50.72 89 VAL A O 1
ATOM 645 N N . VAL A 1 90 ? 5.845 -19.275 11.004 1.00 51.03 90 VAL A N 1
ATOM 646 C CA . VAL A 1 90 ? 5.100 -18.044 11.343 1.00 51.03 90 VAL A CA 1
ATOM 647 C C . VAL A 1 90 ? 4.233 -18.203 12.602 1.00 51.03 90 VAL A C 1
ATOM 649 O O . VAL A 1 90 ? 3.797 -17.211 13.181 1.00 51.03 90 VAL A O 1
ATOM 652 N N . VAL A 1 91 ? 4.023 -19.428 13.092 1.00 48.69 91 VAL A N 1
ATOM 653 C CA . VAL A 1 91 ? 3.198 -19.700 14.280 1.00 48.69 91 VAL A CA 1
ATOM 654 C C . VAL A 1 91 ? 4.017 -20.515 15.275 1.00 48.69 91 VAL A C 1
ATOM 656 O O . VAL A 1 91 ? 4.092 -21.733 15.173 1.00 48.69 91 VAL A O 1
ATOM 659 N N . GLY A 1 92 ? 4.664 -19.842 16.228 1.00 46.44 92 GLY A N 1
ATOM 660 C CA . GLY A 1 92 ? 5.374 -20.534 17.312 1.00 46.44 92 GLY A CA 1
ATOM 661 C C . GLY A 1 92 ? 6.516 -19.775 17.981 1.00 46.44 92 GLY A C 1
ATOM 662 O O . GLY A 1 92 ? 7.025 -20.239 18.992 1.00 46.44 92 GLY A O 1
ATOM 663 N N . THR A 1 93 ? 6.921 -18.607 17.480 1.00 44.34 93 THR A N 1
ATOM 664 C CA . THR A 1 93 ? 7.987 -17.826 18.121 1.00 44.34 93 THR A CA 1
ATOM 665 C C . THR A 1 93 ? 7.483 -16.432 18.439 1.00 44.34 93 THR A C 1
ATOM 667 O O . THR A 1 93 ? 7.367 -15.588 17.549 1.00 44.34 93 THR A O 1
ATOM 670 N N . GLY A 1 94 ? 7.188 -16.178 19.712 1.00 50.88 94 GLY A N 1
ATOM 671 C CA . GLY A 1 94 ? 7.016 -14.817 20.200 1.00 50.88 94 GLY A CA 1
ATOM 672 C C . GLY A 1 94 ? 8.214 -13.963 19.778 1.00 50.88 94 GLY A C 1
ATOM 673 O O . GLY A 1 94 ? 9.349 -14.279 20.115 1.00 50.88 94 GLY A O 1
ATOM 674 N N . GLY A 1 95 ? 7.960 -12.924 18.984 1.00 54.34 95 GLY A N 1
ATOM 675 C CA . GLY A 1 95 ? 8.858 -11.781 18.797 1.00 54.34 95 GLY A CA 1
ATOM 676 C C . GLY A 1 95 ? 10.274 -12.025 18.256 1.00 54.34 95 GLY A C 1
ATOM 677 O O . GLY A 1 95 ? 11.068 -11.092 18.301 1.00 54.34 95 GLY A O 1
ATOM 678 N N . SER A 1 96 ? 10.631 -13.211 17.751 1.00 64.25 96 SER A N 1
ATOM 679 C CA . SER A 1 96 ? 11.978 -13.430 17.201 1.00 64.25 96 SER A CA 1
ATOM 680 C C . SER A 1 96 ? 12.205 -12.557 15.959 1.00 64.25 96 SER A C 1
ATOM 682 O O . SER A 1 96 ? 11.364 -12.519 15.056 1.00 64.25 96 SER A O 1
ATOM 684 N N . SER A 1 97 ? 13.354 -11.877 15.884 1.00 61.12 97 SER A N 1
ATOM 685 C CA . SER A 1 97 ? 13.778 -11.063 14.729 1.00 61.12 97 SER A CA 1
ATOM 686 C C . SER A 1 97 ? 13.740 -11.849 13.414 1.00 61.12 97 SER A C 1
ATOM 688 O O . SER A 1 97 ? 13.467 -11.282 12.356 1.00 61.12 97 SER A O 1
ATOM 690 N N . VAL A 1 98 ? 13.918 -13.170 13.493 1.00 64.31 98 VAL A N 1
ATOM 691 C CA . VAL A 1 98 ? 13.790 -14.107 12.374 1.00 64.31 98 VAL A CA 1
ATOM 692 C C . VAL A 1 98 ? 12.348 -14.176 11.865 1.00 64.31 98 VAL A C 1
ATOM 694 O O . VAL A 1 98 ? 12.124 -14.069 10.665 1.00 64.31 98 VAL A O 1
ATOM 697 N N . ALA A 1 99 ? 11.350 -14.275 12.748 1.00 64.31 99 ALA A N 1
ATOM 698 C CA . ALA A 1 99 ? 9.943 -14.303 12.345 1.00 64.31 99 ALA A CA 1
ATOM 699 C C . ALA A 1 99 ? 9.517 -12.984 11.681 1.00 64.31 99 ALA A C 1
ATOM 701 O O . ALA A 1 99 ? 8.834 -13.002 10.657 1.00 64.31 99 ALA A O 1
ATOM 702 N N . LEU A 1 100 ? 9.982 -11.840 12.203 1.00 65.50 100 LEU A N 1
ATOM 703 C CA . LEU A 1 100 ? 9.764 -10.531 11.575 1.00 65.50 100 LEU A CA 1
ATOM 704 C C . LEU A 1 100 ? 10.435 -10.426 10.198 1.00 65.50 100 LEU A C 1
ATOM 706 O O . LEU A 1 100 ? 9.823 -9.907 9.264 1.00 65.50 100 LEU A O 1
ATOM 710 N N . ALA A 1 101 ? 11.662 -10.932 10.053 1.00 66.00 101 ALA A N 1
ATOM 711 C CA . ALA A 1 101 ? 12.378 -10.937 8.779 1.00 66.00 101 ALA A CA 1
ATOM 712 C C . ALA A 1 101 ? 11.673 -11.816 7.730 1.00 66.00 101 ALA A C 1
ATOM 714 O O . ALA A 1 101 ? 11.500 -11.399 6.584 1.00 66.00 101 ALA A O 1
ATOM 715 N N . LEU A 1 102 ? 11.196 -12.998 8.131 1.00 70.62 102 LEU A N 1
ATOM 716 C CA . LEU A 1 102 ? 10.451 -13.913 7.263 1.00 70.62 102 LEU A CA 1
ATOM 717 C C . LEU A 1 102 ? 9.090 -13.337 6.852 1.00 70.62 102 LEU A C 1
ATOM 719 O O . LEU A 1 102 ? 8.737 -13.379 5.673 1.00 70.62 102 LEU A O 1
ATOM 723 N N . LEU A 1 103 ? 8.355 -12.732 7.790 1.00 76.62 103 LEU A N 1
ATOM 724 C CA . LEU A 1 103 ? 7.126 -11.987 7.494 1.00 76.62 103 LEU A CA 1
ATOM 725 C C . LEU A 1 103 ? 7.407 -10.861 6.500 1.00 76.62 103 LEU A C 1
ATOM 727 O O . LEU A 1 103 ? 6.694 -10.715 5.506 1.00 76.62 103 LEU A O 1
ATOM 731 N N . GLY A 1 104 ? 8.499 -10.129 6.717 1.00 75.88 104 GLY A N 1
ATOM 732 C CA . GLY A 1 104 ? 8.995 -9.098 5.820 1.00 75.88 104 GLY A CA 1
ATOM 733 C C . GLY A 1 104 ? 9.278 -9.586 4.400 1.00 75.88 104 GLY A C 1
ATOM 734 O O . GLY A 1 104 ? 9.270 -8.759 3.502 1.00 75.88 104 GLY A O 1
ATOM 735 N N . MET A 1 105 ? 9.467 -10.883 4.142 1.00 76.81 105 MET A N 1
ATOM 736 C CA . MET A 1 105 ? 9.622 -11.412 2.778 1.00 76.81 105 MET A CA 1
ATOM 737 C C . MET A 1 105 ? 8.298 -11.699 2.071 1.00 76.81 105 MET A C 1
ATOM 739 O O . MET A 1 105 ? 8.267 -11.725 0.840 1.00 76.81 105 MET A O 1
ATOM 743 N N . VAL A 1 106 ? 7.208 -11.882 2.819 1.00 84.31 106 VAL A N 1
ATOM 744 C CA . VAL A 1 106 ? 5.922 -12.351 2.275 1.00 84.31 106 VAL A CA 1
ATOM 745 C C . VAL A 1 106 ? 4.793 -11.328 2.401 1.00 84.31 106 VAL A C 1
ATOM 747 O O . VAL A 1 106 ? 3.788 -11.454 1.700 1.00 84.31 106 VAL A O 1
ATOM 750 N N . ILE A 1 107 ? 4.957 -10.279 3.217 1.00 90.50 107 ILE A N 1
ATOM 751 C CA . ILE A 1 107 ? 3.950 -9.223 3.398 1.00 90.50 107 ILE A CA 1
ATOM 752 C C . ILE A 1 107 ? 4.484 -7.816 3.109 1.00 90.50 107 ILE A C 1
ATOM 754 O O . ILE A 1 107 ? 5.677 -7.526 3.215 1.00 90.50 107 ILE A O 1
ATOM 758 N N . PHE A 1 108 ? 3.571 -6.911 2.775 1.00 92.88 108 PHE A N 1
ATOM 759 C CA . PHE A 1 108 ? 3.805 -5.472 2.738 1.00 92.88 108 PHE A CA 1
ATOM 760 C C . PHE A 1 108 ? 2.757 -4.771 3.607 1.00 92.88 108 PHE A C 1
ATOM 762 O O . PHE A 1 108 ? 1.555 -4.938 3.391 1.00 92.88 108 PHE A O 1
ATOM 769 N N . ARG A 1 109 ? 3.204 -3.993 4.598 1.00 93.88 109 ARG A N 1
ATOM 770 C CA . ARG A 1 109 ? 2.327 -3.202 5.472 1.00 93.88 109 ARG A CA 1
ATOM 771 C C . ARG A 1 109 ? 2.133 -1.811 4.874 1.00 93.88 109 ARG A C 1
ATOM 773 O O . ARG A 1 109 ? 2.986 -0.941 5.029 1.00 93.88 109 ARG A O 1
ATOM 780 N N . LEU A 1 110 ? 1.010 -1.617 4.195 1.00 95.19 110 LEU A N 1
ATOM 781 C CA . LEU A 1 110 ? 0.584 -0.335 3.647 1.00 95.19 110 LEU A CA 1
ATOM 782 C C . LEU A 1 110 ? 0.111 0.596 4.773 1.00 95.19 110 LEU A C 1
ATOM 784 O O . LEU A 1 110 ? -0.628 0.165 5.660 1.00 95.19 110 LEU A O 1
ATOM 788 N N . GLY A 1 111 ? 0.531 1.858 4.725 1.00 93.25 111 GLY A N 1
ATOM 789 C CA . GLY A 1 111 ? 0.243 2.875 5.739 1.00 93.25 111 GLY A CA 1
ATOM 790 C C . GLY A 1 111 ? 1.083 2.758 7.012 1.00 93.25 111 GLY A C 1
ATOM 791 O O . GLY A 1 111 ? 0.709 3.272 8.061 1.00 93.25 111 GLY A O 1
ATOM 792 N N . GLY A 1 112 ? 2.187 2.012 6.957 1.00 90.75 112 GLY A N 1
ATOM 793 C CA . GLY A 1 112 ? 2.949 1.627 8.139 1.00 90.75 112 GLY A CA 1
ATOM 794 C C . GLY A 1 112 ? 3.898 2.683 8.707 1.00 90.75 112 GLY A C 1
ATOM 795 O O . GLY A 1 112 ? 4.462 2.418 9.768 1.00 90.75 112 GLY A O 1
ATOM 796 N N . ASP A 1 113 ? 4.087 3.816 8.028 1.00 89.69 113 ASP A N 1
ATOM 797 C CA . ASP A 1 113 ? 5.095 4.822 8.368 1.00 89.69 113 ASP A CA 1
ATOM 798 C C . ASP A 1 113 ? 4.456 6.117 8.910 1.00 89.69 113 ASP A C 1
ATOM 800 O O . ASP A 1 113 ? 3.945 6.922 8.133 1.00 89.69 113 ASP A O 1
ATOM 804 N N . PRO A 1 114 ? 4.465 6.356 10.233 1.00 85.00 114 PRO A N 1
ATOM 805 C CA . PRO A 1 114 ? 3.896 7.570 10.810 1.00 85.00 114 PRO A CA 1
ATOM 806 C C . PRO A 1 114 ? 4.725 8.834 10.525 1.00 85.00 114 PRO A C 1
ATOM 808 O O . PRO A 1 114 ? 4.167 9.925 10.608 1.00 85.00 114 PRO A O 1
ATOM 811 N N . ALA A 1 115 ? 6.009 8.729 10.156 1.00 82.75 115 ALA A N 1
ATOM 812 C CA . ALA A 1 115 ? 6.817 9.901 9.789 1.00 82.75 115 ALA A CA 1
ATOM 813 C C . ALA A 1 115 ? 6.313 10.549 8.487 1.00 82.75 115 ALA A C 1
ATOM 815 O O . ALA A 1 115 ? 6.406 11.759 8.291 1.00 82.75 115 ALA A O 1
ATOM 816 N N . CYS A 1 116 ? 5.673 9.736 7.648 1.00 82.38 116 CYS A N 1
ATOM 817 C CA . CYS A 1 116 ? 4.940 10.131 6.452 1.00 82.38 116 CYS A CA 1
ATOM 818 C C . CYS A 1 116 ? 3.570 10.795 6.717 1.00 82.38 116 CYS A C 1
ATOM 820 O O . CYS A 1 116 ? 2.795 11.010 5.780 1.00 82.38 116 CYS A O 1
ATOM 822 N N . ALA A 1 117 ? 3.222 11.058 7.981 1.00 72.56 117 ALA A N 1
ATOM 823 C CA . ALA A 1 117 ? 2.002 11.768 8.367 1.00 72.56 117 ALA A CA 1
ATOM 824 C C . ALA A 1 117 ? 2.245 13.217 8.825 1.00 72.56 117 ALA A C 1
ATOM 826 O O . ALA A 1 117 ? 1.285 13.980 8.892 1.00 72.56 117 ALA A O 1
ATOM 827 N N . THR A 1 118 ? 3.477 13.572 9.208 1.00 61.38 118 THR A N 1
ATOM 828 C CA . THR A 1 118 ? 3.769 14.749 10.049 1.00 61.38 118 THR A CA 1
ATOM 829 C C . THR A 1 118 ? 4.588 15.849 9.376 1.00 61.38 118 THR A C 1
ATOM 831 O O . THR A 1 118 ? 5.113 16.709 10.078 1.00 61.38 118 THR A O 1
ATOM 834 N N . GLY A 1 119 ? 4.763 15.862 8.059 1.00 53.78 119 GLY A N 1
ATOM 835 C CA . GLY A 1 119 ? 5.620 16.862 7.412 1.00 53.78 119 GLY A CA 1
ATOM 836 C C . GLY A 1 119 ? 7.059 16.398 7.200 1.00 53.78 119 GLY A C 1
ATOM 837 O O . GLY A 1 119 ? 7.745 16.878 6.306 1.00 53.78 119 GLY A O 1
ATOM 838 N N . ILE A 1 120 ? 7.544 15.469 8.030 1.00 50.72 120 ILE A N 1
ATOM 839 C CA . ILE A 1 120 ? 8.984 15.175 8.150 1.00 50.72 120 ILE A CA 1
ATOM 840 C C . ILE A 1 120 ? 9.497 14.351 6.957 1.00 50.72 120 ILE A C 1
ATOM 842 O O . ILE A 1 120 ? 10.643 14.512 6.548 1.00 50.72 120 ILE A O 1
ATOM 846 N N . ALA A 1 121 ? 8.636 13.521 6.363 1.00 51.94 121 ALA A N 1
ATOM 847 C CA . ALA A 1 121 ? 8.858 12.914 5.048 1.00 51.94 121 ALA A CA 1
ATOM 848 C C . ALA A 1 121 ? 8.092 13.637 3.916 1.00 51.94 121 ALA A C 1
ATOM 850 O O . ALA A 1 121 ? 8.089 13.158 2.784 1.00 51.94 121 ALA A O 1
ATOM 851 N N . ASP A 1 122 ? 7.462 14.783 4.203 1.00 49.34 122 ASP A N 1
ATOM 852 C CA . ASP A 1 122 ? 6.690 15.584 3.244 1.00 49.34 122 ASP A CA 1
ATOM 853 C C . ASP A 1 122 ? 7.579 16.613 2.535 1.00 49.34 122 ASP A C 1
ATOM 855 O O . ASP A 1 122 ? 7.199 17.769 2.343 1.00 49.34 122 ASP A O 1
ATOM 859 N N . ASP A 1 123 ? 8.766 16.192 2.096 1.00 58.25 123 ASP A N 1
ATOM 860 C CA . ASP A 1 123 ? 9.331 16.845 0.924 1.00 58.25 123 ASP A CA 1
ATOM 861 C C . ASP A 1 123 ? 8.323 16.592 -0.214 1.00 58.25 123 ASP A C 1
ATOM 863 O O . ASP A 1 123 ? 8.065 15.433 -0.546 1.00 58.25 123 ASP A O 1
ATOM 867 N N . PRO A 1 124 ? 7.684 17.612 -0.813 1.00 57.28 124 PRO A N 1
ATOM 868 C CA . PRO A 1 124 ? 6.789 17.393 -1.944 1.00 57.28 124 PRO A CA 1
ATOM 869 C C . PRO A 1 124 ? 7.501 16.711 -3.125 1.00 57.28 124 PRO A C 1
ATOM 871 O O . PRO A 1 124 ? 6.811 16.134 -3.973 1.00 57.28 124 PRO A O 1
ATOM 874 N N . ALA A 1 125 ? 8.842 16.728 -3.161 1.00 57.47 125 ALA A N 1
ATOM 875 C CA . ALA A 1 125 ? 9.669 15.959 -4.085 1.00 57.47 125 ALA A CA 1
ATOM 876 C C . ALA A 1 125 ? 9.886 14.488 -3.664 1.00 57.47 125 ALA A C 1
ATOM 878 O O . ALA A 1 125 ? 10.282 13.671 -4.502 1.00 57.47 125 ALA A O 1
ATOM 879 N N . ALA A 1 126 ? 9.587 14.104 -2.416 1.00 67.88 126 ALA A N 1
ATOM 880 C CA . ALA A 1 126 ? 9.593 12.713 -1.977 1.00 67.88 126 ALA A CA 1
ATOM 881 C C . ALA A 1 126 ? 8.447 11.945 -2.652 1.00 67.88 126 ALA A C 1
ATOM 883 O O . ALA A 1 126 ? 7.284 11.943 -2.243 1.00 67.88 126 ALA A O 1
ATOM 884 N N . LEU A 1 127 ? 8.809 11.257 -3.731 1.00 75.50 127 LEU A N 1
ATOM 885 C CA . LEU A 1 127 ? 7.899 10.452 -4.538 1.00 75.50 127 LEU A CA 1
ATOM 886 C C . LEU A 1 127 ? 7.317 9.250 -3.775 1.00 75.50 127 LEU A C 1
ATOM 888 O O . LEU A 1 127 ? 6.228 8.779 -4.097 1.00 75.50 127 LEU A O 1
ATOM 892 N N . VAL A 1 128 ? 8.061 8.730 -2.793 1.00 86.12 128 VAL A N 1
ATOM 893 C CA . VAL A 1 128 ? 7.749 7.483 -2.086 1.00 86.12 128 VAL A CA 1
ATOM 894 C C . VAL A 1 128 ? 7.440 7.770 -0.628 1.00 86.12 128 VAL A C 1
ATOM 896 O O . VAL A 1 128 ? 8.314 8.235 0.096 1.00 86.12 128 VAL A O 1
ATOM 899 N N . CYS A 1 129 ? 6.224 7.449 -0.184 1.00 88.00 129 CYS A N 1
ATOM 900 C CA . CYS A 1 129 ? 5.832 7.691 1.203 1.00 88.00 129 CYS A CA 1
ATOM 901 C C . CYS A 1 129 ? 4.711 6.748 1.670 1.00 88.00 129 CYS A C 1
ATOM 903 O O . CYS A 1 129 ? 3.589 6.783 1.155 1.00 88.00 129 CYS A O 1
ATOM 905 N N . ASN A 1 130 ? 4.998 5.917 2.680 1.00 91.56 130 ASN A N 1
ATOM 906 C CA . ASN A 1 130 ? 4.090 4.881 3.194 1.00 91.56 130 ASN A CA 1
ATOM 907 C C . ASN A 1 130 ? 3.221 5.370 4.368 1.00 91.56 130 ASN A C 1
ATOM 909 O O . ASN A 1 130 ? 3.043 4.660 5.363 1.00 91.56 130 ASN A O 1
ATOM 913 N N . GLY A 1 131 ? 2.714 6.601 4.270 1.00 90.88 131 GLY A N 1
ATOM 914 C CA . GLY A 1 131 ? 1.978 7.253 5.354 1.00 90.88 131 GLY A CA 1
ATOM 915 C C . GLY A 1 131 ? 0.634 6.604 5.674 1.00 90.88 131 GLY A C 1
ATOM 916 O O . GLY A 1 131 ? 0.032 6.011 4.774 1.00 90.88 131 GLY A O 1
ATOM 917 N N . PRO A 1 132 ? 0.122 6.754 6.911 1.00 93.19 132 PRO A N 1
ATOM 918 C CA . PRO A 1 132 ? -1.089 6.086 7.377 1.00 93.19 132 PRO A CA 1
ATOM 919 C C . PRO A 1 132 ? -2.281 6.343 6.452 1.00 93.19 132 PRO A C 1
ATOM 921 O O . PRO A 1 132 ? -2.497 7.459 5.986 1.00 93.19 132 PRO A O 1
ATOM 924 N N . LEU A 1 133 ? -3.055 5.307 6.160 1.00 93.62 133 LEU A N 1
ATOM 925 C CA . LEU A 1 133 ? -4.276 5.404 5.368 1.00 93.62 133 LEU A CA 1
ATOM 926 C C . LEU A 1 133 ? -5.343 6.200 6.120 1.00 93.62 133 LEU A C 1
ATOM 928 O O . LEU A 1 133 ? -5.378 6.214 7.354 1.00 93.62 133 LEU A O 1
ATOM 932 N N . TRP A 1 134 ? -6.230 6.845 5.369 1.00 91.81 134 TRP A N 1
ATOM 933 C CA . TRP A 1 134 ? -7.370 7.526 5.957 1.00 91.81 134 TRP A CA 1
ATOM 934 C C . TRP A 1 134 ? -8.387 6.531 6.490 1.00 91.81 134 TRP A C 1
ATOM 936 O O . TRP A 1 134 ? -8.575 5.430 5.974 1.00 91.81 134 TRP A O 1
ATOM 946 N N . ASN A 1 135 ? -9.030 6.961 7.561 1.00 91.56 135 ASN A N 1
ATOM 947 C CA . ASN A 1 135 ? -10.033 6.223 8.294 1.00 91.56 135 ASN A CA 1
ATOM 948 C C . ASN A 1 135 ? -11.327 6.065 7.473 1.00 91.56 135 ASN A C 1
ATOM 950 O O . ASN A 1 135 ? -11.732 7.001 6.787 1.00 91.56 135 ASN A O 1
ATOM 954 N N . GLY A 1 136 ? -11.976 4.898 7.544 1.00 91.12 136 GLY A N 1
ATOM 955 C CA . GLY A 1 136 ? -13.244 4.623 6.857 1.00 91.12 136 GLY A CA 1
ATOM 956 C C . GLY A 1 136 ? -13.187 4.776 5.333 1.00 91.12 136 GLY A C 1
ATOM 957 O O . GLY A 1 136 ? -14.217 4.976 4.695 1.00 91.12 136 GLY A O 1
ATOM 958 N N . THR A 1 137 ? -11.992 4.718 4.748 1.00 91.62 137 THR A N 1
ATOM 959 C CA . THR A 1 137 ? -11.743 5.027 3.340 1.00 91.62 137 THR A CA 1
ATOM 960 C C . THR A 1 137 ? -11.397 3.749 2.586 1.00 91.62 137 THR A C 1
ATOM 962 O O . THR A 1 137 ? -10.626 2.910 3.060 1.00 91.62 137 THR A O 1
ATOM 965 N N . ALA A 1 138 ? -11.976 3.588 1.398 1.00 93.12 138 ALA A N 1
ATOM 966 C CA . ALA A 1 138 ? -11.679 2.472 0.513 1.00 93.12 138 ALA A CA 1
ATOM 967 C C . ALA A 1 138 ? -10.505 2.814 -0.410 1.00 93.12 138 ALA A C 1
ATOM 969 O O . ALA A 1 138 ? -10.508 3.848 -1.070 1.00 93.12 138 ALA A O 1
ATOM 970 N N . TYR A 1 139 ? -9.534 1.913 -0.501 1.00 92.50 139 TYR A N 1
ATOM 971 C CA . TYR A 1 139 ? -8.343 2.040 -1.335 1.00 92.50 139 TYR A CA 1
ATOM 972 C C . TYR A 1 139 ? -8.268 0.924 -2.373 1.00 92.50 139 TYR A C 1
ATOM 974 O O . TYR A 1 139 ? -8.763 -0.182 -2.160 1.00 92.50 139 TYR A O 1
ATOM 982 N N . ARG A 1 140 ? -7.596 1.181 -3.491 1.00 92.75 140 ARG A N 1
ATOM 983 C CA . ARG A 1 140 ? -7.137 0.151 -4.424 1.00 92.75 140 ARG A CA 1
ATOM 984 C C . ARG A 1 140 ? -5.628 0.206 -4.532 1.00 92.75 140 ARG A C 1
ATOM 986 O O . ARG A 1 140 ? -5.025 1.278 -4.492 1.00 92.75 140 ARG A O 1
ATOM 993 N N . VAL A 1 141 ? -5.034 -0.968 -4.694 1.00 92.88 141 VAL A N 1
ATOM 994 C CA . VAL A 1 141 ? -3.585 -1.126 -4.777 1.00 92.88 141 VAL A CA 1
ATOM 995 C C . VAL A 1 141 ? -3.232 -1.941 -6.011 1.00 92.88 141 VAL A C 1
ATOM 997 O O . VAL A 1 141 ? -3.956 -2.873 -6.366 1.00 92.88 141 VAL A O 1
ATOM 1000 N N . LYS A 1 142 ? -2.109 -1.632 -6.655 1.00 92.00 142 LYS A N 1
ATOM 1001 C CA . LYS A 1 142 ? -1.472 -2.521 -7.632 1.00 92.00 142 LYS A CA 1
ATOM 1002 C C . LYS A 1 142 ? 0.033 -2.582 -7.433 1.00 92.00 142 LYS A C 1
ATOM 1004 O O . LYS A 1 142 ? 0.649 -1.645 -6.930 1.00 92.00 142 LYS A O 1
ATOM 1009 N N . PHE A 1 143 ? 0.612 -3.697 -7.853 1.00 93.50 143 PHE A N 1
ATOM 1010 C CA . PHE A 1 143 ? 2.055 -3.856 -7.950 1.00 93.50 143 PHE A CA 1
ATOM 1011 C C . PHE A 1 143 ? 2.538 -3.532 -9.358 1.00 93.50 143 PHE A C 1
ATOM 1013 O O . PHE A 1 143 ? 1.887 -3.929 -10.332 1.00 93.50 143 PHE A O 1
ATOM 1020 N N . VAL A 1 144 ? 3.681 -2.860 -9.443 1.00 91.50 144 VAL A N 1
ATOM 1021 C CA . VAL A 1 144 ? 4.359 -2.486 -10.691 1.00 91.50 144 VAL A CA 1
ATOM 1022 C C . VAL A 1 144 ? 5.841 -2.851 -10.610 1.00 91.50 144 VAL A C 1
ATOM 1024 O O . VAL A 1 144 ? 6.432 -2.756 -9.536 1.00 91.50 144 VAL A O 1
ATOM 1027 N N . LEU A 1 145 ? 6.446 -3.270 -11.718 1.00 92.00 145 LEU A N 1
ATOM 1028 C CA . LEU A 1 145 ? 7.879 -3.544 -11.812 1.00 92.00 145 LEU A CA 1
ATOM 1029 C C . LEU A 1 145 ? 8.601 -2.289 -12.302 1.00 92.00 145 LEU A C 1
ATOM 1031 O O . LEU A 1 145 ? 8.354 -1.832 -13.418 1.00 92.00 145 LEU A O 1
ATOM 1035 N N . LEU A 1 146 ? 9.481 -1.740 -11.471 1.00 88.94 146 LEU A N 1
ATOM 1036 C CA . LEU A 1 146 ? 10.219 -0.505 -11.730 1.00 88.94 146 LEU A CA 1
ATOM 1037 C C . LEU A 1 146 ? 11.715 -0.790 -11.814 1.00 88.94 146 LEU A C 1
ATOM 1039 O O . LEU A 1 146 ? 12.227 -1.691 -11.143 1.00 88.94 146 LEU A O 1
ATOM 1043 N N . ALA A 1 147 ? 12.426 0.027 -12.587 1.00 89.06 147 ALA A N 1
ATOM 1044 C CA . ALA A 1 147 ? 13.878 0.052 -12.552 1.00 89.06 147 ALA A CA 1
ATOM 1045 C C . ALA A 1 147 ? 14.345 0.673 -11.228 1.00 89.06 147 ALA A C 1
ATOM 1047 O O . ALA A 1 147 ? 13.903 1.754 -10.842 1.00 89.06 147 ALA A O 1
ATOM 1048 N N . ARG A 1 148 ? 15.278 0.022 -10.530 1.00 86.31 148 ARG A N 1
ATOM 1049 C CA . ARG A 1 148 ? 15.835 0.535 -9.268 1.00 86.31 148 ARG A CA 1
ATOM 1050 C C . ARG A 1 148 ? 16.565 1.866 -9.459 1.00 86.31 148 ARG A C 1
ATOM 1052 O O . ARG A 1 148 ? 16.599 2.670 -8.537 1.00 86.31 148 ARG A O 1
ATOM 1059 N N . SER A 1 149 ? 17.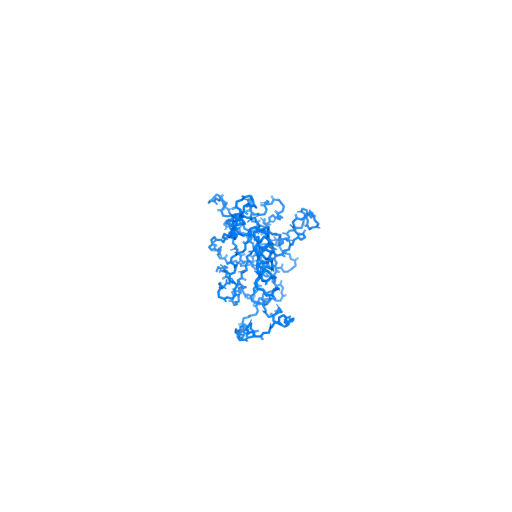131 2.095 -10.643 1.00 85.38 149 SER A N 1
ATOM 1060 C CA . SER A 1 149 ? 17.806 3.345 -11.004 1.00 85.38 149 SER A CA 1
ATOM 1061 C C . SER A 1 149 ? 16.852 4.533 -11.150 1.00 85.38 149 SER A C 1
ATOM 1063 O O . SER A 1 149 ? 17.294 5.672 -11.039 1.00 85.38 149 SER A O 1
ATOM 1065 N N . SER A 1 150 ? 15.562 4.292 -11.402 1.00 83.75 150 SER A N 1
ATOM 1066 C CA . SER A 1 150 ? 14.560 5.344 -11.571 1.00 83.75 150 SER A CA 1
ATOM 1067 C C . SER A 1 150 ? 13.154 4.798 -11.328 1.00 83.75 150 SER A C 1
ATOM 1069 O O . SER A 1 150 ? 12.571 4.111 -12.167 1.00 83.75 150 SER A O 1
ATOM 1071 N N . LEU A 1 151 ? 12.572 5.171 -10.186 1.00 79.25 151 LEU A N 1
ATOM 1072 C CA . LEU A 1 151 ? 11.189 4.826 -9.829 1.00 79.25 151 LEU A CA 1
ATOM 1073 C C . LEU A 1 151 ? 10.142 5.642 -10.607 1.00 79.25 151 LEU A C 1
ATOM 1075 O O . LEU A 1 151 ? 8.954 5.342 -10.535 1.00 79.25 151 LEU A O 1
ATOM 1079 N N . LEU A 1 152 ? 10.588 6.670 -11.334 1.00 75.06 152 LEU A N 1
ATOM 1080 C CA . LEU A 1 152 ? 9.765 7.529 -12.189 1.00 75.06 152 LEU A CA 1
ATOM 1081 C C . LEU A 1 152 ? 9.631 6.984 -13.613 1.00 75.06 152 LEU A C 1
ATOM 1083 O O . LEU A 1 152 ? 8.784 7.443 -14.379 1.00 75.06 152 LEU A O 1
ATOM 1087 N N . SER A 1 153 ? 10.471 6.018 -13.991 1.00 77.56 153 SER A N 1
ATOM 1088 C CA . SER A 1 153 ? 10.398 5.410 -15.312 1.00 77.56 153 SER A CA 1
ATOM 1089 C C . SER A 1 153 ? 9.096 4.613 -15.473 1.00 77.56 153 SER A C 1
ATOM 1091 O O . SER A 1 153 ? 8.579 4.059 -14.499 1.00 77.56 153 SER A O 1
ATOM 1093 N N . PRO A 1 154 ? 8.557 4.524 -16.701 1.00 80.94 154 PRO A N 1
ATOM 1094 C CA . PRO A 1 154 ? 7.449 3.631 -17.013 1.00 80.94 154 PRO A CA 1
ATOM 1095 C C . PRO A 1 154 ? 7.696 2.214 -16.481 1.00 80.94 154 PRO A C 1
ATOM 1097 O O . PRO A 1 154 ? 8.797 1.687 -16.667 1.00 80.94 154 PRO A O 1
ATOM 1100 N N . PRO A 1 155 ? 6.709 1.584 -15.823 1.00 84.00 155 PRO A N 1
ATOM 1101 C CA . PRO A 1 155 ? 6.877 0.240 -15.317 1.00 84.00 155 PRO A CA 1
ATOM 1102 C C . PRO A 1 155 ? 7.012 -0.738 -16.478 1.00 84.00 155 PRO A C 1
ATOM 1104 O O . PRO A 1 155 ? 6.254 -0.680 -17.445 1.00 84.00 155 PRO A O 1
ATOM 1107 N N . ALA A 1 156 ? 7.952 -1.670 -16.355 1.00 86.69 156 ALA A N 1
ATOM 1108 C CA . ALA A 1 156 ? 8.129 -2.726 -17.346 1.00 86.69 156 ALA A CA 1
ATOM 1109 C C . ALA A 1 156 ? 6.919 -3.672 -17.368 1.00 86.69 156 ALA A C 1
ATOM 1111 O O . ALA A 1 156 ? 6.540 -4.182 -18.417 1.00 86.69 156 ALA A O 1
ATOM 1112 N N . MET A 1 157 ? 6.302 -3.889 -16.202 1.00 89.00 157 MET A N 1
ATOM 1113 C CA . MET A 1 157 ? 5.094 -4.694 -16.041 1.00 89.00 157 MET A CA 1
ATOM 1114 C C . MET A 1 157 ? 4.252 -4.211 -14.871 1.00 89.00 157 MET A C 1
ATOM 1116 O O . MET A 1 157 ? 4.751 -3.600 -13.927 1.00 89.00 157 MET A O 1
ATOM 1120 N N . GLU A 1 158 ? 2.972 -4.561 -14.890 1.00 90.00 158 GLU A N 1
ATOM 1121 C CA . GLU A 1 158 ? 2.047 -4.237 -13.816 1.00 90.00 158 GLU A CA 1
ATOM 1122 C C . GLU A 1 158 ? 1.006 -5.329 -13.592 1.00 90.00 158 GLU A C 1
ATOM 1124 O O . GLU A 1 158 ? 0.672 -6.116 -14.474 1.00 90.00 158 GLU A O 1
ATOM 1129 N N . THR A 1 159 ? 0.485 -5.371 -12.370 1.00 91.19 159 THR A N 1
ATOM 1130 C CA . THR A 1 159 ? -0.658 -6.215 -12.018 1.00 91.19 159 THR A CA 1
ATOM 1131 C C . THR A 1 159 ? -1.968 -5.443 -12.175 1.00 91.19 159 THR A C 1
ATOM 1133 O O . THR A 1 159 ? -1.979 -4.217 -12.034 1.00 91.19 159 THR A O 1
ATOM 1136 N N . PRO A 1 160 ? -3.105 -6.138 -12.364 1.00 90.38 160 PRO A N 1
ATOM 1137 C CA . PRO A 1 160 ? -4.407 -5.509 -12.203 1.00 90.38 160 PRO A CA 1
ATOM 1138 C C . PRO A 1 160 ? -4.578 -4.969 -10.779 1.00 90.38 160 PRO A C 1
ATOM 1140 O O . PRO A 1 160 ? -4.056 -5.557 -9.821 1.00 90.38 160 PRO A O 1
ATOM 1143 N N . TRP A 1 161 ? -5.361 -3.899 -10.646 1.00 90.38 161 TRP A N 1
ATOM 1144 C CA . TRP A 1 161 ? -5.772 -3.348 -9.355 1.00 90.38 161 TRP A CA 1
ATOM 1145 C C . TRP A 1 161 ? -6.435 -4.406 -8.463 1.00 90.38 161 TRP A C 1
ATOM 1147 O O . TRP A 1 161 ? -7.086 -5.342 -8.938 1.00 90.38 161 TRP A O 1
ATOM 1157 N N . SER A 1 162 ? -6.248 -4.261 -7.154 1.00 93.06 162 SER A N 1
ATOM 1158 C CA . SER A 1 162 ? -6.931 -5.057 -6.141 1.00 93.06 162 SER A CA 1
ATOM 1159 C C . SER A 1 162 ? -8.434 -4.781 -6.136 1.00 93.06 162 SER A C 1
ATOM 1161 O O . SER A 1 162 ? -8.907 -3.757 -6.637 1.00 93.06 162 SER A O 1
ATOM 1163 N N . ASP A 1 163 ? -9.173 -5.672 -5.481 1.00 92.38 163 ASP A N 1
ATOM 1164 C CA . ASP A 1 163 ? -10.513 -5.332 -5.004 1.00 92.38 163 ASP A CA 1
ATOM 1165 C C . ASP A 1 163 ? -10.409 -4.162 -3.995 1.00 92.38 163 ASP A C 1
ATOM 1167 O O . ASP A 1 163 ? -9.325 -3.954 -3.427 1.00 92.38 163 ASP A O 1
ATOM 1171 N N . PRO A 1 164 ? -11.474 -3.367 -3.779 1.00 92.12 164 PRO A N 1
ATOM 1172 C CA . PRO A 1 164 ? -11.452 -2.287 -2.798 1.00 92.12 164 PRO A CA 1
ATOM 1173 C C . PRO A 1 164 ? -11.099 -2.790 -1.391 1.00 92.12 164 PRO A C 1
ATOM 1175 O O . PRO A 1 164 ? -11.671 -3.760 -0.897 1.00 92.12 164 PRO A O 1
ATOM 1178 N N . ILE A 1 165 ? -10.154 -2.112 -0.747 1.00 93.38 165 ILE A N 1
ATOM 1179 C CA . ILE A 1 165 ? -9.668 -2.382 0.605 1.00 93.38 165 ILE A CA 1
ATOM 1180 C C . ILE A 1 165 ? -10.141 -1.240 1.497 1.00 93.38 165 ILE A C 1
ATOM 1182 O O . ILE A 1 165 ? -9.598 -0.140 1.428 1.00 93.38 165 ILE A O 1
ATOM 1186 N N . SER A 1 166 ? -11.145 -1.497 2.327 1.00 94.25 166 SER A N 1
ATOM 1187 C CA . SER A 1 166 ? -11.691 -0.490 3.239 1.00 94.25 166 SER A CA 1
ATOM 1188 C C . SER A 1 166 ? -10.976 -0.517 4.583 1.00 94.25 166 SER A C 1
ATOM 1190 O O . SER A 1 166 ? -10.899 -1.567 5.228 1.00 94.25 166 SER A O 1
ATOM 1192 N N . THR A 1 167 ? -10.470 0.634 5.020 1.00 94.50 167 THR A N 1
ATOM 1193 C CA . THR A 1 167 ? -10.017 0.800 6.403 1.00 94.50 167 THR A CA 1
ATOM 1194 C C . THR A 1 167 ? -11.205 0.813 7.361 1.00 94.50 167 THR A C 1
ATOM 1196 O O . THR A 1 167 ? -12.328 1.178 7.000 1.00 94.50 167 THR A O 1
ATOM 1199 N N . LYS A 1 168 ? -10.975 0.371 8.601 1.00 92.00 168 LYS A N 1
ATOM 1200 C CA . LYS A 1 168 ? -12.036 0.324 9.615 1.00 92.00 168 LYS A CA 1
ATOM 1201 C C . LYS A 1 168 ? -12.382 1.736 10.101 1.00 92.00 168 LYS A C 1
ATOM 1203 O O . LYS A 1 168 ? -11.452 2.491 10.372 1.00 92.00 168 LYS A O 1
ATOM 1208 N N . PRO A 1 169 ? -13.673 2.080 10.251 1.00 87.31 169 PRO A N 1
ATOM 1209 C CA . PRO A 1 169 ? -14.083 3.388 10.732 1.00 87.31 169 PRO A CA 1
ATOM 1210 C C . PRO A 1 169 ? -13.728 3.627 12.210 1.00 87.31 169 PRO A C 1
ATOM 1212 O O . PRO A 1 169 ? -13.812 2.741 13.058 1.00 87.31 169 PRO A O 1
ATOM 1215 N N . VAL A 1 170 ? -13.389 4.887 12.468 1.00 78.06 170 VAL A N 1
ATOM 1216 C CA . VAL A 1 170 ? -13.357 5.624 13.740 1.00 78.06 170 VAL A CA 1
ATOM 1217 C C . VAL A 1 170 ? -14.672 5.621 14.494 1.00 78.06 170 VAL A C 1
ATOM 1219 O O . VAL A 1 170 ? -15.523 6.391 14.065 1.00 78.06 170 VAL A O 1
ATOM 1222 N N . VAL A 1 171 ? -14.883 4.872 15.576 1.00 73.69 171 VAL A N 1
ATOM 1223 C CA . VAL A 1 171 ? -15.976 5.242 16.496 1.00 73.69 171 VAL A CA 1
ATOM 1224 C C . VAL A 1 171 ? -15.479 6.405 17.353 1.00 73.69 171 VAL A C 1
ATOM 1226 O O . VAL A 1 171 ? -14.421 6.278 17.974 1.00 73.69 171 VAL A O 1
ATOM 1229 N N . SER A 1 172 ? -16.174 7.550 17.356 1.00 70.25 172 SER A N 1
ATOM 1230 C CA . SER A 1 172 ? -15.727 8.690 18.169 1.00 70.25 172 SER A CA 1
ATOM 1231 C C . SER A 1 172 ? -15.741 8.310 19.651 1.00 70.25 172 SER A C 1
ATOM 1233 O O . SER A 1 172 ? -16.567 7.507 20.079 1.00 70.2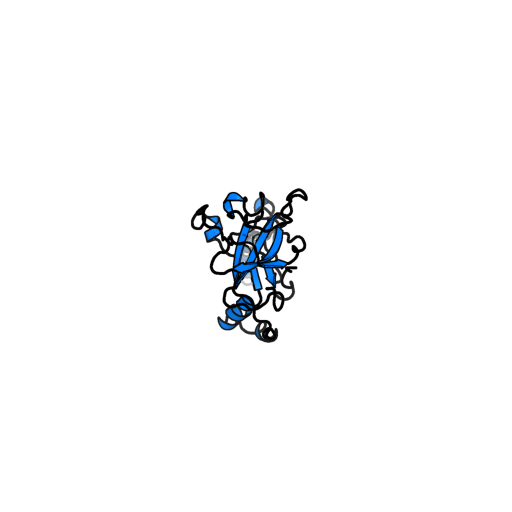5 172 SER A O 1
ATOM 1235 N N . VAL A 1 173 ? -14.829 8.874 20.451 1.00 66.69 173 VAL A N 1
ATOM 1236 C CA . VAL A 1 173 ? -14.765 8.584 21.897 1.00 66.69 173 VAL A CA 1
ATOM 1237 C C . VAL A 1 173 ? -16.099 8.902 22.581 1.00 66.69 173 VAL A C 1
ATOM 1239 O O . VAL A 1 173 ? -16.496 8.194 23.500 1.00 66.69 173 VAL A O 1
ATOM 1242 N N . GLU A 1 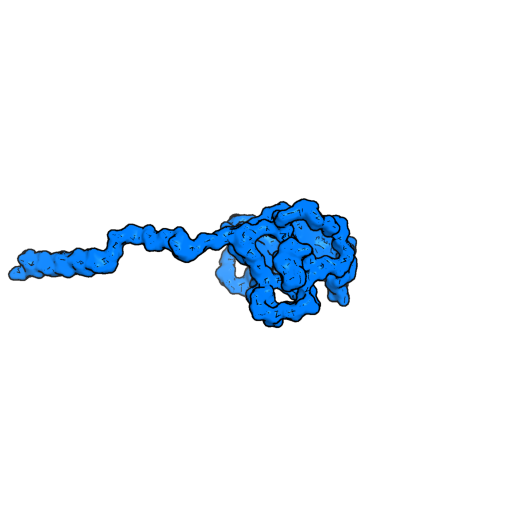174 ? -16.837 9.897 22.082 1.00 67.31 174 GLU A N 1
ATOM 1243 C CA . GLU A 1 174 ? -18.168 10.262 22.585 1.00 67.31 174 GLU A CA 1
ATOM 1244 C C . GLU A 1 174 ? -19.231 9.189 22.301 1.00 67.31 174 GLU A C 1
ATOM 1246 O O . GLU A 1 174 ? -20.208 9.074 23.036 1.00 67.31 174 GLU A O 1
ATOM 1251 N N . GLN A 1 175 ? -19.041 8.394 21.246 1.00 67.75 175 GLN A N 1
ATOM 1252 C CA . GLN A 1 175 ? -19.912 7.280 20.867 1.00 67.75 175 GLN A CA 1
ATOM 1253 C C . GLN A 1 175 ? -19.509 5.959 21.537 1.00 67.75 175 GLN A C 1
ATOM 1255 O O . GLN A 1 175 ? -20.253 4.977 21.464 1.00 67.75 175 GLN A O 1
ATOM 1260 N N . ILE A 1 176 ? -18.347 5.905 22.201 1.00 67.94 176 ILE A N 1
ATOM 1261 C CA . ILE A 1 176 ? -17.945 4.737 22.984 1.00 67.94 176 ILE A CA 1
ATOM 1262 C C . ILE A 1 176 ? -18.748 4.749 24.284 1.00 67.94 176 ILE A C 1
ATOM 1264 O O . ILE A 1 176 ? -18.418 5.434 25.252 1.00 67.94 176 ILE A O 1
ATOM 1268 N N . HIS A 1 177 ? -19.798 3.933 24.332 1.00 59.72 177 HIS A N 1
ATOM 1269 C CA . HIS A 1 177 ? -20.477 3.618 25.581 1.00 59.72 177 HIS A CA 1
ATOM 1270 C C . HIS A 1 177 ? -19.516 2.856 26.507 1.00 59.72 177 HIS A C 1
ATOM 1272 O O . HIS A 1 177 ? -19.412 1.633 26.455 1.00 59.72 177 HIS A O 1
ATOM 1278 N N . VAL A 1 178 ? -18.825 3.582 27.387 1.00 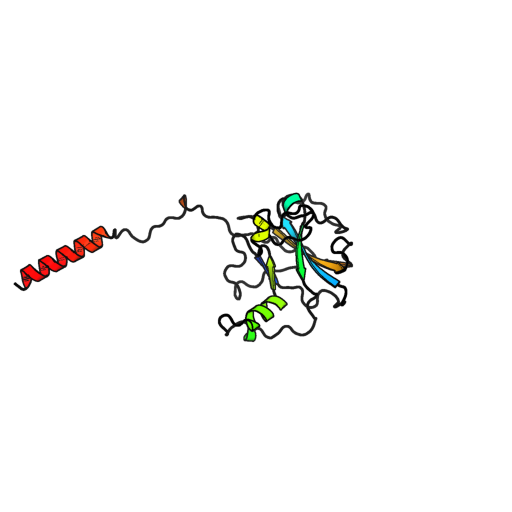66.25 178 VAL A N 1
ATOM 1279 C CA . VAL A 1 178 ? -17.970 3.058 28.470 1.00 66.25 178 VAL A CA 1
ATOM 1280 C C . VAL A 1 178 ? -18.790 2.419 29.595 1.00 66.25 178 VAL A C 1
ATOM 1282 O O . VAL A 1 178 ? -18.538 2.657 30.772 1.00 66.25 178 VAL A O 1
ATOM 1285 N N . TRP A 1 179 ? -19.804 1.619 29.267 1.00 58.72 179 TRP A N 1
ATOM 1286 C CA . TRP A 1 179 ? -20.673 1.008 30.265 1.00 58.72 179 TRP A CA 1
ATOM 1287 C C . TRP A 1 179 ? -20.302 -0.457 30.522 1.00 58.72 179 TRP A C 1
ATOM 1289 O O . TRP A 1 179 ? -20.907 -1.353 29.934 1.00 58.72 179 TRP A O 1
ATOM 1299 N N . PRO A 1 180 ? -19.374 -0.762 31.446 1.00 56.28 180 PRO A N 1
ATOM 1300 C CA . PRO A 1 180 ? -19.509 -1.958 32.244 1.00 56.28 180 PRO A CA 1
ATOM 1301 C C . PRO A 1 180 ? -20.424 -1.607 33.426 1.00 56.28 180 PRO A C 1
ATOM 1303 O O . PRO A 1 180 ? -20.166 -0.652 34.154 1.00 56.28 180 PRO A O 1
ATOM 1306 N N . GLY A 1 181 ? -21.516 -2.357 33.575 1.00 57.25 181 GLY A N 1
ATOM 1307 C CA . GLY A 1 181 ? -22.396 -2.424 34.749 1.00 57.25 181 GLY A CA 1
ATOM 1308 C C . GLY A 1 181 ? -22.086 -1.477 35.902 1.00 57.25 181 GLY A C 1
ATOM 1309 O O . GLY A 1 181 ? -21.124 -1.716 36.625 1.00 57.25 181 GLY A O 1
ATOM 1310 N N . LYS A 1 182 ? -22.948 -0.470 36.117 1.00 54.88 182 LYS A N 1
ATOM 1311 C CA . LYS A 1 182 ? -22.994 0.408 37.304 1.00 54.88 182 LYS A CA 1
ATOM 1312 C C . LYS A 1 182 ? -22.847 -0.378 38.624 1.00 54.88 182 LYS A C 1
ATOM 1314 O O . LYS A 1 182 ? -23.821 -0.651 39.318 1.00 54.88 182 LYS A O 1
ATOM 1319 N N . ARG A 1 183 ? -21.619 -0.669 39.025 1.00 57.75 183 ARG A N 1
ATOM 1320 C CA . ARG A 1 183 ? -21.200 -0.715 40.421 1.00 57.75 183 ARG A CA 1
ATOM 1321 C C . ARG A 1 183 ? -20.199 0.407 40.542 1.00 57.75 183 ARG A C 1
ATOM 1323 O O . ARG A 1 183 ? -19.026 0.258 40.223 1.00 57.75 183 ARG A O 1
ATOM 1330 N N . THR A 1 184 ? -20.708 1.580 40.901 1.00 70.94 184 THR A N 1
ATOM 1331 C CA . THR A 1 184 ? -19.841 2.690 41.279 1.00 70.94 184 THR A CA 1
ATOM 1332 C C . THR A 1 184 ? -18.924 2.180 42.391 1.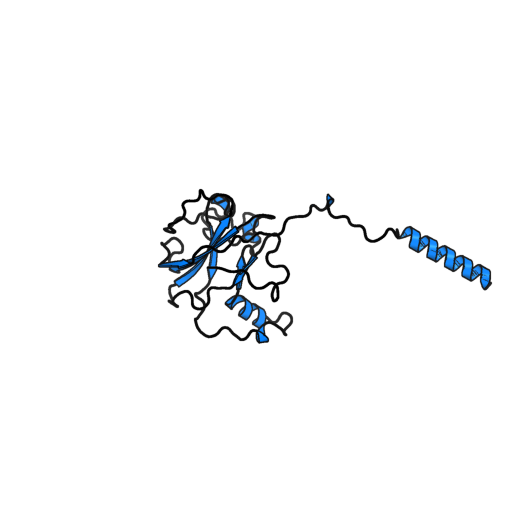00 70.94 184 THR A C 1
ATOM 1334 O O . THR A 1 184 ? -19.369 1.410 43.245 1.00 70.94 184 THR A O 1
ATOM 1337 N N . GLY A 1 185 ? -17.648 2.572 42.400 1.00 67.69 185 GLY A N 1
ATOM 1338 C CA . GLY A 1 185 ? -16.737 2.190 43.487 1.00 67.69 185 GLY A CA 1
ATOM 1339 C C . GLY A 1 185 ? -17.334 2.496 44.869 1.00 67.69 185 GLY A C 1
ATOM 1340 O O . GLY A 1 185 ? -17.166 1.718 45.798 1.00 67.69 185 GLY A O 1
ATOM 1341 N N . GLY A 1 186 ? -18.158 3.548 44.966 1.00 75.06 186 GLY A N 1
ATOM 1342 C CA . GLY A 1 186 ? -18.937 3.873 46.161 1.00 75.06 186 GLY A CA 1
ATOM 1343 C C . GLY A 1 186 ? -19.893 2.767 46.616 1.00 75.06 186 GLY A C 1
ATOM 1344 O O . GLY A 1 186 ? -19.975 2.510 47.809 1.00 75.06 186 GLY A O 1
ATOM 1345 N N . MET A 1 187 ? -20.561 2.052 45.704 1.00 78.75 187 MET A N 1
ATOM 1346 C CA . MET A 1 187 ? -21.413 0.917 46.077 1.00 78.75 187 MET A CA 1
ATOM 1347 C C . MET A 1 187 ? -20.589 -0.226 46.684 1.00 78.75 187 MET A C 1
ATOM 1349 O O . MET A 1 187 ? -21.011 -0.808 47.677 1.00 78.75 187 MET A O 1
ATOM 1353 N N . VAL A 1 188 ? -19.394 -0.502 46.144 1.00 81.56 188 VAL A N 1
ATOM 1354 C CA . VAL A 1 188 ? -18.477 -1.518 46.693 1.00 81.56 188 VAL A CA 1
ATOM 1355 C C . VAL A 1 188 ? -18.006 -1.115 48.091 1.00 81.56 188 VAL A C 1
ATOM 1357 O O . VAL A 1 188 ? -18.104 -1.912 49.025 1.00 81.56 188 VAL A O 1
ATOM 1360 N N . VAL A 1 189 ? -17.586 0.141 48.259 1.00 85.50 189 VAL A N 1
ATOM 1361 C CA . VAL A 1 189 ? -17.149 0.687 49.553 1.00 85.50 189 VAL A CA 1
ATOM 1362 C C . VAL A 1 189 ? -18.276 0.610 50.584 1.00 85.50 189 VAL A C 1
ATOM 1364 O O . VAL A 1 189 ? -18.076 0.044 51.656 1.00 85.50 189 VAL A O 1
ATOM 1367 N N . VAL A 1 190 ? -19.483 1.072 50.247 1.00 86.50 190 VAL A N 1
ATOM 1368 C CA . VAL A 1 190 ? -20.647 1.019 51.147 1.00 86.50 190 VAL A CA 1
ATOM 1369 C C . VAL A 1 190 ? -20.977 -0.420 51.547 1.00 86.50 190 VAL A C 1
ATOM 1371 O O . VAL A 1 190 ? -21.160 -0.687 52.734 1.00 86.50 190 VAL A O 1
ATOM 1374 N N . THR A 1 191 ? -20.986 -1.365 50.599 1.00 88.00 191 THR A N 1
ATOM 1375 C CA . THR A 1 191 ? -21.230 -2.779 50.930 1.00 88.00 191 THR A CA 1
ATOM 1376 C C . THR A 1 191 ? -20.144 -3.369 51.827 1.00 88.00 191 THR A C 1
ATOM 1378 O O . THR A 1 191 ? -20.471 -4.099 52.756 1.00 88.00 191 THR A O 1
ATOM 1381 N N . SER A 1 192 ? -18.870 -3.023 51.614 1.00 90.06 192 SER A N 1
ATOM 1382 C CA . SER A 1 192 ? -17.779 -3.512 52.466 1.00 90.06 192 SER A CA 1
ATOM 1383 C C . SER A 1 192 ? -17.883 -2.994 53.904 1.00 90.06 192 SER A C 1
ATOM 1385 O O . SER A 1 192 ? -17.790 -3.789 54.834 1.00 90.06 192 SER A O 1
ATOM 1387 N N . VAL A 1 193 ? -18.177 -1.701 54.092 1.00 93.75 193 VAL A N 1
ATOM 1388 C CA . VAL A 1 193 ? -18.333 -1.084 55.420 1.00 93.75 193 VAL A CA 1
ATOM 1389 C C . VAL A 1 193 ? -19.524 -1.682 56.166 1.00 93.75 193 VAL A C 1
ATOM 1391 O O . VAL A 1 193 ? -19.388 -2.060 57.328 1.00 93.75 193 VAL A O 1
ATOM 1394 N N . LEU A 1 194 ? -20.675 -1.821 55.499 1.00 93.56 194 LEU A N 1
ATOM 1395 C CA . LEU A 1 194 ? -21.862 -2.444 56.091 1.00 93.56 194 LEU A CA 1
ATOM 1396 C C . LEU A 1 194 ? -21.588 -3.891 56.516 1.00 93.56 194 LEU A C 1
ATOM 1398 O O . LEU A 1 194 ? -21.947 -4.263 57.630 1.00 93.56 194 LEU A O 1
ATOM 1402 N N . CYS A 1 195 ? -20.908 -4.685 55.681 1.00 93.19 195 CYS A N 1
ATOM 1403 C CA . CYS A 1 195 ? -20.527 -6.054 56.034 1.00 93.19 195 CYS A CA 1
ATOM 1404 C C . CYS A 1 195 ? -19.578 -6.106 57.241 1.00 93.19 195 CYS A C 1
ATOM 1406 O O . CYS A 1 195 ? -19.766 -6.944 58.121 1.00 93.19 195 CYS A O 1
ATOM 1408 N N . SER A 1 196 ? -18.587 -5.211 57.318 1.00 93.62 196 SER A N 1
ATOM 1409 C CA . SER A 1 196 ? -17.660 -5.149 58.456 1.00 93.62 196 SER A CA 1
ATOM 1410 C C . SER A 1 196 ? -18.360 -4.767 59.761 1.00 93.62 196 SER A C 1
ATOM 1412 O O . SER A 1 196 ? -18.115 -5.397 60.785 1.00 93.62 196 SER A O 1
ATOM 1414 N N . ILE A 1 197 ? -19.261 -3.779 59.729 1.00 94.06 197 ILE A N 1
ATOM 1415 C CA . ILE A 1 197 ? -20.046 -3.376 60.907 1.00 94.06 197 ILE A CA 1
ATOM 1416 C C . ILE A 1 197 ? -20.948 -4.526 61.364 1.00 94.06 197 ILE A C 1
ATOM 1418 O O . ILE A 1 197 ? -20.994 -4.828 62.553 1.00 94.06 197 ILE A O 1
ATOM 1422 N N . LEU A 1 198 ? -21.627 -5.198 60.430 1.00 94.44 198 LEU A N 1
ATOM 1423 C CA . LEU A 1 198 ? -22.500 -6.326 60.752 1.00 94.44 198 LEU A CA 1
ATOM 1424 C C . LEU A 1 198 ? -21.724 -7.477 61.410 1.00 94.44 198 LEU A C 1
ATOM 1426 O O . LEU A 1 198 ? -22.203 -8.069 62.370 1.00 94.44 198 LEU A O 1
ATOM 1430 N N . PHE A 1 199 ? -20.516 -7.770 60.920 1.00 94.00 199 PHE A N 1
ATOM 1431 C CA . PHE A 1 199 ? -19.643 -8.784 61.510 1.00 94.00 199 PHE A CA 1
ATOM 1432 C C . PHE A 1 199 ? -19.251 -8.431 62.949 1.00 94.00 199 PHE A C 1
ATOM 1434 O O . PHE A 1 199 ? -19.372 -9.273 63.833 1.00 94.00 199 PHE A O 1
ATOM 1441 N N . VAL A 1 200 ? -18.847 -7.183 63.204 1.00 93.25 200 VAL A N 1
ATOM 1442 C CA . VAL A 1 200 ? -18.524 -6.729 64.566 1.00 93.25 200 VAL A CA 1
ATOM 1443 C C . VAL A 1 200 ? -19.743 -6.838 65.483 1.00 93.25 200 VAL A C 1
ATOM 1445 O O . VAL A 1 200 ? -19.604 -7.317 66.596 1.00 93.25 200 VAL A O 1
ATOM 1448 N N . LEU A 1 201 ? -20.940 -6.468 65.022 1.00 91.44 201 LEU A N 1
ATOM 1449 C CA . LEU A 1 201 ? -22.163 -6.554 65.832 1.00 91.44 201 LEU A CA 1
ATOM 1450 C C . LEU A 1 201 ? -22.622 -7.989 66.135 1.00 91.44 201 LEU A C 1
ATOM 1452 O O . LEU A 1 201 ? -23.342 -8.192 67.106 1.00 91.44 201 LEU A O 1
ATOM 1456 N N . LEU A 1 202 ? -22.273 -8.964 65.293 1.00 90.88 202 LEU A N 1
ATOM 1457 C CA . LEU A 1 202 ? -22.662 -10.366 65.486 1.00 90.88 202 LEU A CA 1
ATOM 1458 C C . LEU A 1 202 ? -21.662 -11.165 66.330 1.00 90.88 202 LEU A C 1
ATOM 1460 O O . LEU A 1 202 ? -22.041 -12.191 66.889 1.00 90.88 202 LEU A O 1
ATOM 1464 N N . PHE A 1 203 ? -20.399 -10.737 66.376 1.00 81.69 203 PHE A N 1
ATOM 1465 C CA . PHE A 1 203 ? -19.304 -11.484 67.005 1.00 81.69 203 PHE A CA 1
ATOM 1466 C C . PHE A 1 203 ? -18.590 -10.733 68.143 1.00 81.69 203 PHE A C 1
ATOM 1468 O O . PHE A 1 203 ? -17.613 -11.260 68.678 1.00 81.69 203 PHE A O 1
ATOM 1475 N N . ALA A 1 204 ? -19.053 -9.536 68.509 1.00 64.00 204 ALA A N 1
ATOM 1476 C CA . ALA A 1 204 ? -18.691 -8.838 69.746 1.00 64.00 204 ALA A CA 1
ATOM 1477 C C . ALA A 1 204 ? -19.794 -9.017 70.796 1.00 64.00 204 ALA A C 1
ATOM 1479 O O . ALA A 1 204 ? -19.436 -9.114 71.990 1.00 64.00 204 ALA A O 1
#

InterPro domains:
  IPR024831 Uroplakin-3 [PTHR15446] (1-204)

Sequence (204 aa):
KPRLVSAAIFPYNPTQSTAILARPICVFPSDPGSVVGVVTAQNLTPSYSFSRVLGAVGSRVATGAGDRGPYLAGYFPVPPCAQPPPPSVVVGTGGSSVALALLGMVIFRLGGDPACATGIADDPAALVCNGPLWNGTAYRVKFVLLARSSLLSPPAMETPWSDPISTKPVVSVEQIHVWPGKRTGGMVVVTSVLCSILFVLLFA

Foldseek 3Di:
DKDFDDCVLVVCAPAQWKHKIWAPAPPDDQDPQKKKWKKKAFPPDPPPPPPFPAFDAFACVVCVNRDNHIATQDIGHHQYNPDQDDCVLQPDDPPDPVNVVSSVRTIDMAQPDCCLVPCNCPPSPNRYHRHTHHGQTWMKIKMFMDGNVDPRGGGPDIDDIDDIRTHHHDDDPVNPPPDDDPPDVVVVVVVVVVVVVVVVVVPD

Radius of gyration: 24.69 Å; chains: 1; bounding box: 42×41×88 Å

Secondary structure (DSSP, 8-state):
---BPPTTT-TT-S-SS-EEEEP-TTTS---TTEEEEEEEEE-S-TT------SS-PBPTTTTTTTTSS-EEEEEEEPPPSSPPPPGGGTSS-SS-HHHHHHHHHHEEEET--GGGGSSTT--TT--B--PPPPTT-EEEEEEEEEETTBTTSPPSEEPPPPSPEEPPP---GGG----S----HHHHHHHHHHHHHHHHHHH-

Organism: Petromyzon marinus (NCBI:txid7757)

pLDDT: mean 79.11, std 15.39, range [42.03, 95.62]